Protein AF-A0AA85JZF9-F1 (afdb_monomer)

Secondary structure (DSSP, 8-state):
--HHHHHHHHHHHHHHHHHHS--TT-----EEEE-BSS-SSB-TT--EEEEESEEEEE-SGGG-EEEEESSSSPPPTT---TT-EEE-STT-S--B--S--TTPEEEEEBSS--TTS-EEEEEESEEEEEEETTEEEEEEES-GGG----TTEEEE-STTGGG-----SHHHHHHHHHHHHHHHTT--

Organism: Trichobilharzia regenti (NCBI:txid157069)

Foldseek 3Di:
DPVVVVVVVVVVVVCCCVVVVDPVPPPLDKAKEFFDAQPPADDPDGDIDTRASKWKWADDQRRIGIDGHNDPPDDDPPDHPHPIDIGGHYHPVHRHPPDQLPLFAKEWFAWQDDPPGIDIDGGAQKKKWAADPNGIGIDGHSHPVSDPDDVRMDMDRHHHPVVDDPPPPVVVVVVVVVVVVVVVVVVD

Solvent-accessible surface area (backbone atoms only — not comparable to full-atom values): 10670 Å² total; per-residue (Å²): 143,69,70,70,59,59,57,51,54,51,54,50,51,51,50,50,55,63,60,67,72,51,74,90,73,69,72,74,69,59,23,38,15,42,37,41,77,48,41,68,44,43,58,99,76,61,43,73,44,72,74,14,56,29,22,34,35,13,32,58,69,56,59,10,31,28,33,58,22,86,42,86,82,61,76,63,90,91,58,51,73,51,73,58,44,76,40,80,45,68,44,61,65,53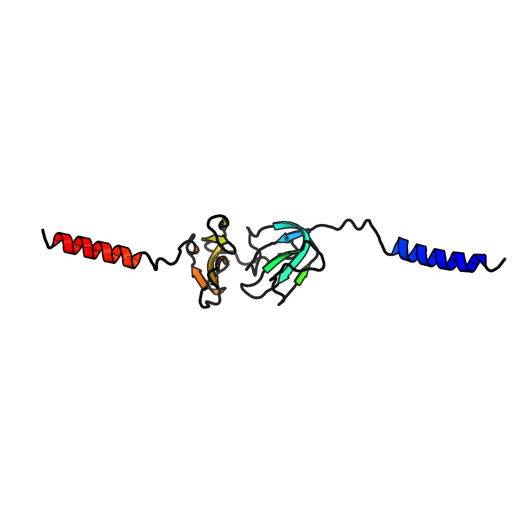,55,53,62,87,65,82,59,73,74,55,24,35,15,39,33,23,75,68,52,46,95,87,57,60,46,77,46,68,78,13,27,14,20,28,33,40,42,56,98,89,40,37,30,31,29,64,31,73,39,59,85,68,56,82,79,47,96,52,43,49,66,40,75,47,68,42,54,59,64,65,71,82,74,76,73,58,58,63,56,54,54,50,50,53,52,54,56,55,52,60,65,71,77,109

Radius of gyration: 27.76 Å; Cα contacts (8 Å, |Δi|>4): 340; chains: 1; bounding box: 82×46×93 Å

Sequence (188 aa):
MLMHLKYFSILSYFLFNTVIGQDPNVHQKKYKCYVCDFCPIVLNGTQVKTGCYACATGGANNDVRRDCLMDRIRLPPGFPTNNLERCFGDLCNNKKSTKEIDGAVRCYVCRHCTTGNTFIENVCGACGTRTESGVTNKYCLNSCLDITITDGSTCCTTDLCNGKTRLHIQKSAILLLIILTGLSGYFL

Structure (mmCIF, N/CA/C/O backbone):
data_AF-A0AA85JZF9-F1
#
_entry.id   AF-A0AA85JZF9-F1
#
loop_
_atom_site.group_PDB
_atom_site.id
_atom_site.type_symbol
_atom_site.label_atom_id
_atom_site.label_alt_id
_atom_site.label_comp_id
_atom_site.label_asym_id
_atom_site.label_entity_id
_atom_site.label_seq_id
_atom_site.pdbx_PDB_ins_code
_atom_site.Cartn_x
_atom_site.Cartn_y
_atom_site.Cartn_z
_atom_site.occupancy
_atom_site.B_iso_or_equiv
_atom_site.auth_seq_id
_atom_site.auth_comp_id
_atom_site.auth_asym_id
_atom_site.auth_atom_id
_atom_site.pdbx_PDB_model_num
ATOM 1 N N . MET A 1 1 ? 50.677 0.565 -50.894 1.00 45.81 1 MET A N 1
ATOM 2 C CA . MET A 1 1 ? 49.257 0.141 -50.857 1.00 45.81 1 MET A CA 1
ATOM 3 C C . MET A 1 1 ? 48.979 -0.826 -49.689 1.00 45.81 1 MET A C 1
ATOM 5 O O . MET A 1 1 ? 48.368 -1.860 -49.886 1.00 45.81 1 MET A O 1
ATOM 9 N N . LEU A 1 2 ? 49.435 -0.521 -48.462 1.00 46.25 2 LEU A N 1
ATOM 10 C CA . LEU A 1 2 ? 49.190 -1.363 -47.266 1.00 46.25 2 LEU A CA 1
ATOM 11 C C . LEU A 1 2 ? 48.714 -0.559 -46.035 1.00 46.25 2 LEU A C 1
ATOM 13 O O . LEU A 1 2 ? 48.231 -1.139 -45.068 1.00 46.25 2 LEU A O 1
ATOM 17 N N . MET A 1 3 ? 48.811 0.777 -46.065 1.00 43.91 3 MET A N 1
ATOM 18 C CA . MET A 1 3 ? 48.391 1.649 -44.956 1.00 43.91 3 MET A CA 1
ATOM 19 C C . MET A 1 3 ? 46.879 1.918 -44.921 1.00 43.91 3 MET A C 1
ATOM 21 O O . MET A 1 3 ? 46.328 2.117 -43.843 1.00 43.91 3 MET A O 1
ATOM 25 N N . HIS A 1 4 ? 46.185 1.866 -46.063 1.00 45.50 4 HIS A N 1
ATOM 26 C CA . HIS A 1 4 ? 44.748 2.165 -46.130 1.00 45.50 4 HIS A CA 1
ATOM 27 C C . HIS A 1 4 ? 43.847 1.067 -45.537 1.00 45.50 4 HIS A C 1
ATOM 29 O O . HIS A 1 4 ? 42.759 1.381 -45.061 1.00 45.50 4 HIS A O 1
ATOM 35 N N . LEU A 1 5 ? 44.296 -0.196 -45.484 1.00 52.28 5 LEU A N 1
ATOM 36 C CA . LEU A 1 5 ? 43.497 -1.290 -44.910 1.00 52.28 5 LEU A CA 1
ATOM 37 C C . LEU A 1 5 ? 43.407 -1.238 -43.376 1.00 52.28 5 LEU A C 1
ATOM 39 O O . LEU A 1 5 ? 42.368 -1.578 -42.813 1.00 52.28 5 LEU A O 1
ATOM 43 N N . LYS A 1 6 ? 44.464 -0.783 -42.685 1.00 48.34 6 LYS A N 1
ATOM 44 C CA . LYS A 1 6 ? 44.478 -0.732 -41.211 1.00 48.34 6 LYS A CA 1
ATOM 45 C C . LYS A 1 6 ? 43.507 0.313 -40.659 1.00 48.34 6 LYS A C 1
ATOM 47 O O . LYS A 1 6 ? 42.808 0.039 -39.689 1.00 48.34 6 LYS A O 1
ATOM 52 N N . TYR A 1 7 ? 43.408 1.471 -41.313 1.00 55.41 7 TYR A N 1
ATOM 53 C CA . TYR A 1 7 ? 42.455 2.513 -40.923 1.00 55.41 7 TYR A CA 1
ATOM 54 C C . TYR A 1 7 ? 41.006 2.109 -41.206 1.00 55.41 7 TYR A C 1
ATOM 56 O O . TYR A 1 7 ? 40.141 2.358 -40.371 1.00 55.41 7 TYR A O 1
ATOM 64 N N . PHE A 1 8 ? 40.747 1.410 -42.317 1.00 58.34 8 PHE A N 1
ATOM 65 C CA . PHE A 1 8 ? 39.412 0.890 -42.619 1.00 58.34 8 PHE A CA 1
ATOM 66 C C . PHE A 1 8 ? 38.953 -0.137 -41.578 1.00 58.34 8 PHE A C 1
ATOM 68 O O . PHE A 1 8 ? 37.821 -0.064 -41.114 1.00 58.34 8 PHE A O 1
ATOM 75 N N . SER A 1 9 ? 39.833 -1.044 -41.142 1.00 56.97 9 SER A N 1
ATOM 76 C CA . SER A 1 9 ? 39.505 -2.053 -40.125 1.00 56.97 9 SER A CA 1
ATOM 77 C C . SER A 1 9 ? 39.179 -1.440 -38.759 1.00 56.97 9 SER A C 1
ATOM 79 O O . SER A 1 9 ? 38.265 -1.907 -38.084 1.00 56.97 9 SER A O 1
ATOM 81 N N . ILE A 1 10 ? 39.898 -0.391 -38.353 1.00 62.50 10 ILE A N 1
ATOM 82 C CA . ILE A 1 10 ? 39.669 0.290 -37.073 1.00 62.50 10 ILE A CA 1
ATOM 83 C C . ILE A 1 10 ? 38.378 1.114 -37.136 1.00 62.50 10 ILE A C 1
ATOM 85 O O . ILE A 1 10 ? 37.553 1.030 -36.229 1.00 62.50 10 ILE A O 1
ATOM 89 N N . LEU A 1 11 ? 38.148 1.842 -38.233 1.00 57.16 11 LEU A N 1
ATOM 90 C CA . LEU A 1 11 ? 36.924 2.621 -38.429 1.00 57.16 11 LEU A CA 1
ATOM 91 C C . LEU A 1 11 ? 35.683 1.715 -38.503 1.00 57.16 11 LEU A C 1
ATOM 93 O O . LEU A 1 11 ? 34.655 2.039 -37.919 1.00 57.16 11 LEU A O 1
ATOM 97 N N . SER A 1 12 ? 35.803 0.546 -39.142 1.00 59.06 12 SER A N 1
ATOM 98 C CA . SER A 1 12 ? 34.742 -0.470 -39.198 1.00 59.06 12 SER A CA 1
ATOM 99 C C . SER A 1 12 ? 34.444 -1.053 -37.820 1.00 59.06 12 SER A C 1
ATOM 101 O O . SER A 1 12 ? 33.283 -1.234 -37.483 1.00 59.06 12 SER A O 1
ATOM 103 N N . TYR A 1 13 ? 35.472 -1.307 -37.004 1.00 59.31 13 TYR A N 1
ATOM 104 C CA . TYR A 1 13 ? 35.316 -1.805 -35.63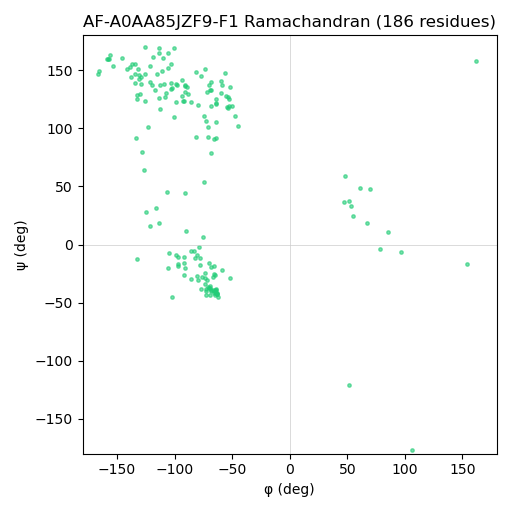6 1.00 59.31 13 TYR A CA 1
ATOM 105 C C . TYR A 1 13 ? 34.649 -0.773 -34.717 1.00 59.31 13 TYR A C 1
ATOM 107 O O . TYR A 1 13 ? 33.793 -1.131 -33.908 1.00 59.31 13 TYR A O 1
ATOM 115 N N . PHE A 1 14 ? 34.992 0.512 -34.856 1.00 57.28 14 PHE A N 1
ATOM 116 C CA . PHE A 1 14 ? 34.320 1.579 -34.116 1.00 57.28 14 PHE A CA 1
ATOM 117 C C . PHE A 1 14 ? 32.882 1.785 -34.593 1.00 57.28 14 PHE A C 1
ATOM 119 O O . PHE A 1 14 ? 32.003 1.859 -33.747 1.00 57.28 14 PHE A O 1
ATOM 126 N N . LEU A 1 15 ? 32.616 1.790 -35.905 1.00 56.28 15 LEU A N 1
ATOM 127 C CA . LEU A 1 15 ? 31.256 1.897 -36.451 1.00 56.28 15 LEU A CA 1
ATOM 128 C C . LEU A 1 15 ? 30.386 0.683 -36.095 1.00 56.28 15 LEU A C 1
ATOM 130 O O . LEU A 1 15 ? 29.231 0.863 -35.736 1.00 56.28 15 LEU A O 1
ATOM 134 N N . PHE A 1 16 ? 30.922 -0.541 -36.109 1.00 54.22 16 PHE A N 1
ATOM 135 C CA . PHE A 1 16 ? 30.189 -1.721 -35.636 1.00 54.22 16 PHE A CA 1
ATOM 136 C C . PHE A 1 16 ? 29.867 -1.619 -34.138 1.00 54.22 16 PHE A C 1
ATOM 138 O O . PHE A 1 16 ? 28.742 -1.902 -33.743 1.00 54.22 16 PHE A O 1
ATOM 145 N N . ASN A 1 17 ? 30.800 -1.163 -33.297 1.00 51.06 17 ASN A N 1
ATOM 146 C CA . ASN A 1 17 ? 30.549 -1.055 -31.855 1.00 51.06 17 ASN A CA 1
ATOM 147 C C . ASN A 1 17 ? 29.676 0.148 -31.457 1.00 51.06 17 ASN A C 1
ATOM 149 O O . ASN A 1 17 ? 28.966 0.062 -30.457 1.00 51.06 17 ASN A O 1
ATOM 153 N N . THR A 1 18 ? 29.676 1.247 -32.218 1.00 52.09 18 THR A N 1
ATOM 154 C CA . THR A 1 18 ? 28.795 2.395 -31.946 1.00 52.09 18 THR A CA 1
ATOM 155 C C . THR A 1 18 ? 27.409 2.251 -32.568 1.00 52.09 18 THR A C 1
ATOM 157 O O . THR A 1 18 ? 26.451 2.747 -31.985 1.00 52.09 18 THR A O 1
ATOM 160 N N . VAL A 1 19 ? 27.268 1.545 -33.698 1.00 49.12 19 VAL A N 1
ATOM 161 C CA . VAL A 1 19 ? 25.976 1.368 -34.393 1.00 49.12 19 VAL A CA 1
ATOM 162 C C . VAL A 1 19 ? 25.227 0.106 -33.941 1.00 49.12 19 VAL A C 1
ATOM 164 O O . VAL A 1 19 ? 24.002 0.097 -33.975 1.00 49.12 19 VAL A O 1
ATOM 167 N N . ILE A 1 20 ? 25.911 -0.940 -33.457 1.00 46.06 20 ILE A N 1
ATOM 168 C CA . ILE A 1 20 ? 25.257 -2.185 -32.985 1.00 46.06 20 ILE A CA 1
ATOM 169 C C . ILE A 1 20 ? 25.063 -2.195 -31.458 1.00 46.06 20 ILE A C 1
ATOM 171 O O . ILE A 1 20 ? 24.220 -2.925 -30.942 1.00 46.06 20 ILE A O 1
ATOM 175 N N . GLY A 1 21 ? 25.787 -1.351 -30.716 1.00 41.56 21 GLY A N 1
ATOM 176 C CA . GLY A 1 21 ? 25.660 -1.247 -29.256 1.00 41.56 21 GLY A CA 1
ATOM 177 C C . GLY A 1 21 ? 24.442 -0.457 -28.763 1.00 41.56 21 GLY A C 1
ATOM 178 O O . GLY A 1 21 ? 24.131 -0.487 -27.573 1.00 41.56 21 GLY A O 1
ATOM 179 N N . GLN A 1 22 ? 23.743 0.250 -29.649 1.00 42.53 22 GLN A N 1
ATOM 180 C CA . GLN A 1 22 ? 22.542 1.005 -29.310 1.00 42.53 22 GLN A CA 1
ATOM 181 C C . GLN A 1 22 ? 21.463 0.713 -30.337 1.00 42.53 22 GLN A C 1
ATOM 183 O O . GLN A 1 22 ? 21.356 1.402 -31.343 1.00 42.53 22 GLN A O 1
ATOM 188 N N . ASP A 1 23 ? 20.643 -0.294 -30.050 1.00 43.06 23 ASP A N 1
ATOM 189 C CA . ASP A 1 23 ? 19.307 -0.369 -30.622 1.00 43.06 23 ASP A CA 1
ATOM 190 C C . ASP A 1 23 ? 18.507 0.846 -30.101 1.00 43.06 23 ASP A C 1
ATOM 192 O O . ASP A 1 23 ? 18.140 0.878 -28.919 1.00 43.06 23 ASP A O 1
ATOM 196 N N . PRO A 1 24 ? 18.251 1.883 -30.923 1.00 47.31 24 PRO A N 1
ATOM 197 C CA . PRO A 1 24 ? 17.506 3.064 -30.504 1.00 47.31 24 PRO A CA 1
ATOM 198 C C . PRO A 1 24 ? 15.990 2.792 -30.487 1.00 47.31 24 PRO A C 1
ATOM 200 O O . PRO A 1 24 ? 15.215 3.669 -30.112 1.00 47.31 24 PRO A O 1
ATOM 203 N N . ASN A 1 25 ? 15.568 1.585 -30.888 1.00 43.16 25 ASN A N 1
ATOM 204 C CA . ASN A 1 25 ? 14.189 1.177 -31.126 1.00 43.16 25 ASN A CA 1
ATOM 205 C C . ASN A 1 25 ? 13.781 -0.070 -30.332 1.00 43.16 25 ASN A C 1
ATOM 207 O O . ASN A 1 25 ? 12.811 -0.744 -30.691 1.00 43.16 25 ASN A O 1
ATOM 211 N N . VAL A 1 26 ? 14.394 -0.329 -29.171 1.00 51.31 26 VAL A N 1
ATOM 212 C CA . VAL A 1 26 ? 13.666 -1.080 -28.142 1.00 51.31 26 VAL A CA 1
ATOM 213 C C . VAL A 1 26 ? 12.511 -0.183 -27.720 1.00 51.31 26 VAL A C 1
ATOM 215 O O . VAL A 1 26 ? 12.663 0.646 -26.824 1.00 51.31 26 VAL A O 1
ATOM 218 N N . HIS A 1 27 ? 11.355 -0.327 -28.374 1.00 49.91 27 HIS A N 1
ATOM 219 C CA . HIS A 1 27 ? 10.079 0.146 -27.863 1.00 49.91 27 HIS A CA 1
ATOM 220 C C . HIS A 1 27 ? 10.030 -0.273 -26.402 1.00 49.91 27 HIS A C 1
ATOM 222 O O . HIS A 1 27 ? 9.884 -1.455 -26.080 1.00 49.91 27 HIS A O 1
ATOM 228 N N . GLN A 1 28 ? 10.278 0.681 -25.506 1.00 66.06 28 GLN A N 1
ATOM 229 C CA . GLN A 1 28 ? 10.422 0.384 -24.098 1.00 66.06 28 GLN A CA 1
ATOM 230 C C . GLN A 1 28 ? 9.038 0.014 -23.597 1.00 66.06 28 GLN A C 1
ATOM 232 O O . GLN A 1 28 ? 8.239 0.887 -23.260 1.00 66.06 28 GLN A O 1
ATOM 237 N N . LYS A 1 29 ? 8.752 -1.290 -23.622 1.00 79.19 29 LYS A N 1
ATOM 238 C CA . LYS A 1 29 ? 7.451 -1.839 -23.281 1.00 79.19 29 LYS A CA 1
ATOM 239 C C . LYS A 1 29 ? 7.070 -1.312 -21.907 1.00 79.19 29 LYS A C 1
ATOM 241 O O . LYS A 1 29 ? 7.793 -1.509 -20.930 1.00 79.19 29 LYS A O 1
ATOM 246 N N . LYS A 1 30 ? 5.977 -0.557 -21.886 1.00 90.12 30 LYS A N 1
ATOM 247 C CA . LYS A 1 30 ? 5.412 0.013 -20.675 1.00 90.12 30 LYS A CA 1
ATOM 248 C C . LYS A 1 30 ? 4.401 -0.965 -20.108 1.00 90.12 30 LYS A C 1
ATOM 250 O O . LYS A 1 30 ? 3.606 -1.522 -20.860 1.00 90.12 30 LYS A O 1
ATOM 255 N N . TYR A 1 31 ? 4.431 -1.135 -18.797 1.00 93.12 31 TYR A N 1
ATOM 256 C CA . TYR A 1 31 ? 3.598 -2.081 -18.075 1.00 93.12 31 TYR A CA 1
ATOM 257 C C . TYR A 1 31 ? 2.543 -1.374 -17.230 1.00 93.12 31 TYR A C 1
ATOM 259 O O . TYR A 1 31 ? 2.665 -0.189 -16.890 1.00 93.12 31 TYR A O 1
ATOM 267 N N . LYS A 1 32 ? 1.505 -2.126 -16.878 1.00 95.38 32 LYS A N 1
ATOM 268 C CA . LYS A 1 32 ? 0.564 -1.799 -15.806 1.00 95.38 32 LYS A CA 1
ATOM 269 C C . LYS A 1 32 ? 1.067 -2.419 -14.505 1.00 95.38 32 LYS A C 1
ATOM 271 O O . LYS A 1 32 ? 1.463 -3.574 -14.514 1.00 95.38 32 LYS A O 1
ATOM 276 N N . CYS A 1 33 ? 1.023 -1.704 -13.390 1.00 94.38 33 CYS A N 1
ATOM 277 C CA . CYS A 1 33 ? 1.448 -2.216 -12.087 1.00 94.38 33 CYS A CA 1
ATOM 278 C C . CYS A 1 33 ? 0.384 -1.941 -11.035 1.00 94.38 33 CYS A C 1
ATOM 280 O O . CYS A 1 33 ? -0.246 -0.882 -11.066 1.00 94.38 33 CYS A O 1
ATOM 282 N N . TYR A 1 34 ? 0.231 -2.853 -10.076 1.00 91.19 34 TYR A N 1
ATOM 283 C CA . TYR A 1 34 ? -0.490 -2.534 -8.850 1.00 91.19 34 TYR A CA 1
ATOM 284 C C . TYR A 1 34 ? 0.336 -1.551 -8.024 1.00 91.19 34 TYR A C 1
ATOM 286 O O . TYR A 1 34 ? 1.544 -1.740 -7.859 1.00 91.19 34 TYR A O 1
ATOM 294 N N . VAL A 1 35 ? -0.309 -0.498 -7.532 1.00 88.12 35 VAL A N 1
ATOM 295 C CA . VAL A 1 35 ? 0.313 0.525 -6.695 1.00 88.12 35 VAL A CA 1
ATOM 296 C C . VAL A 1 35 ? -0.487 0.650 -5.416 1.00 88.12 35 VAL A C 1
ATOM 298 O O . VAL A 1 35 ? -1.694 0.880 -5.440 1.00 88.12 35 VAL A O 1
ATOM 301 N N . CYS A 1 36 ? 0.194 0.470 -4.296 1.00 77.38 36 CYS A N 1
ATOM 302 C CA . CYS A 1 36 ? -0.380 0.631 -2.976 1.00 77.38 36 CYS A CA 1
ATOM 303 C C . CYS A 1 36 ? 0.732 0.669 -1.936 1.00 77.38 36 CYS A C 1
ATOM 305 O O . CYS A 1 36 ? 1.757 -0.000 -2.056 1.00 77.38 36 CYS A O 1
ATOM 307 N N . ASP A 1 37 ? 0.506 1.448 -0.893 1.00 70.12 37 ASP A N 1
ATOM 308 C CA . ASP A 1 37 ? 1.278 1.354 0.333 1.00 70.12 37 ASP A CA 1
ATOM 309 C C . ASP A 1 37 ? 0.528 0.413 1.286 1.00 70.12 37 ASP A C 1
ATOM 311 O O . ASP A 1 37 ? -0.701 0.457 1.346 1.00 70.12 37 ASP A O 1
ATOM 315 N N . PHE A 1 38 ? 1.257 -0.417 2.031 1.00 70.44 38 PHE A N 1
ATOM 316 C CA . PHE A 1 38 ? 0.712 -1.327 3.046 1.00 70.44 38 PHE A CA 1
ATOM 317 C C . PHE A 1 38 ? -0.274 -2.387 2.509 1.00 70.44 38 PHE A C 1
ATOM 319 O O . PHE A 1 38 ? -1.365 -2.590 3.035 1.00 70.44 38 PHE A O 1
ATOM 326 N N . CYS A 1 39 ? 0.110 -3.070 1.432 1.00 73.75 39 CYS A N 1
ATOM 327 C CA . CYS A 1 39 ? -0.675 -4.080 0.727 1.00 73.75 39 CYS A CA 1
ATOM 328 C C . CYS A 1 39 ? 0.119 -5.388 0.536 1.00 73.75 39 CYS A C 1
ATOM 330 O O . CYS A 1 39 ? 0.622 -5.678 -0.564 1.00 73.75 39 CYS A O 1
ATOM 332 N N . PRO A 1 40 ? 0.214 -6.235 1.583 1.00 71.19 40 PRO A N 1
ATOM 333 C CA . PRO A 1 40 ? 0.833 -7.563 1.474 1.00 71.19 40 PRO A CA 1
ATOM 334 C C . PRO A 1 40 ? 0.266 -8.384 0.318 1.00 71.19 40 PRO A C 1
ATOM 336 O O . PRO A 1 40 ? 0.972 -9.175 -0.309 1.00 71.19 40 PRO A O 1
ATOM 339 N N . ILE A 1 41 ? -0.989 -8.123 -0.020 1.00 73.44 41 ILE A N 1
ATOM 340 C CA . ILE A 1 41 ? -1.769 -8.786 -1.051 1.00 73.44 41 ILE A CA 1
ATOM 341 C C . ILE A 1 41 ? -2.525 -7.767 -1.911 1.00 73.44 41 ILE A C 1
ATOM 343 O O . ILE A 1 41 ? -2.824 -6.658 -1.474 1.00 73.44 41 ILE A O 1
ATOM 347 N N . VAL A 1 42 ? -2.835 -8.163 -3.141 1.00 75.62 42 VAL A N 1
ATOM 348 C CA . VAL A 1 42 ? -3.665 -7.402 -4.079 1.00 75.62 42 VAL A CA 1
ATOM 349 C C . VAL A 1 42 ? -5.131 -7.804 -3.916 1.00 7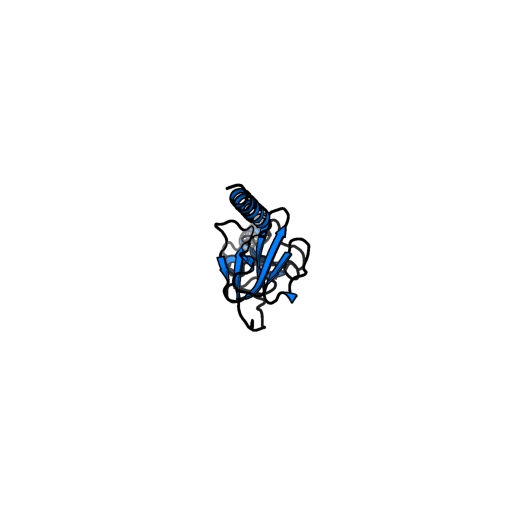5.62 42 VAL A C 1
ATOM 351 O O . VAL A 1 42 ? -5.453 -8.995 -3.918 1.00 75.62 42 VAL A O 1
ATOM 354 N N . LEU A 1 43 ? -6.004 -6.803 -3.807 1.00 68.44 43 LEU A N 1
ATOM 355 C CA . LEU A 1 43 ? -7.453 -6.931 -3.640 1.00 68.44 43 LEU A CA 1
ATOM 356 C C . LEU A 1 43 ? -8.203 -6.400 -4.874 1.00 68.44 43 LEU A C 1
ATOM 358 O O . LEU A 1 43 ? -7.635 -5.678 -5.701 1.00 68.44 43 LEU A O 1
ATOM 362 N N . ASN A 1 44 ? -9.491 -6.745 -4.987 1.00 58.75 44 ASN A N 1
ATOM 363 C CA . ASN A 1 44 ? -10.410 -6.207 -5.997 1.00 58.75 44 ASN A CA 1
ATOM 364 C C . ASN A 1 44 ? -10.690 -4.721 -5.703 1.00 58.75 44 ASN A C 1
ATOM 366 O O . ASN A 1 44 ? -11.707 -4.385 -5.117 1.00 58.75 44 ASN A O 1
ATOM 370 N N . GLY A 1 45 ? -9.751 -3.847 -6.059 1.00 61.09 45 GLY A N 1
ATOM 371 C CA . GLY A 1 45 ? -9.792 -2.413 -5.737 1.00 61.09 45 GLY A CA 1
ATOM 372 C C . GLY A 1 45 ? -8.408 -1.766 -5.666 1.00 61.09 45 GLY A C 1
ATOM 373 O O . GLY A 1 45 ? -8.274 -0.550 -5.794 1.00 61.09 45 GLY A O 1
ATOM 374 N N . THR A 1 46 ? -7.343 -2.574 -5.556 1.00 70.62 46 THR A N 1
ATOM 375 C CA . THR A 1 46 ? -5.967 -2.069 -5.583 1.00 70.62 46 THR A CA 1
ATOM 376 C C . THR A 1 46 ? -5.713 -1.244 -6.843 1.00 70.62 46 THR A C 1
ATOM 378 O O . THR A 1 46 ? -5.946 -1.709 -7.962 1.00 70.62 46 THR A O 1
ATOM 381 N N . GLN A 1 47 ? -5.202 -0.024 -6.655 1.00 82.00 47 GLN A N 1
ATOM 382 C CA . GLN A 1 47 ? -4.977 0.912 -7.749 1.00 82.00 47 GLN A CA 1
ATOM 383 C C . GLN A 1 47 ? -4.007 0.333 -8.777 1.00 82.00 47 GLN A C 1
ATOM 385 O O . GLN A 1 47 ? -3.003 -0.298 -8.440 1.00 82.00 47 GLN A O 1
ATOM 390 N N . VAL A 1 48 ? -4.301 0.592 -10.048 1.00 89.12 48 VAL A N 1
ATOM 391 C CA . VAL A 1 48 ? -3.456 0.197 -11.172 1.00 89.12 48 VAL A CA 1
ATOM 392 C C . VAL A 1 48 ? -2.901 1.449 -11.825 1.00 89.12 48 VAL A C 1
ATOM 394 O O . VAL A 1 48 ? -3.652 2.332 -12.234 1.00 89.12 48 VAL A O 1
ATOM 397 N N . LYS A 1 49 ? -1.578 1.507 -11.966 1.00 91.38 49 LYS A N 1
ATOM 398 C CA . LYS A 1 49 ? -0.886 2.569 -12.696 1.00 91.38 49 LYS A CA 1
ATOM 399 C C . LYS A 1 49 ? -0.324 2.026 -14.000 1.00 91.38 49 LYS A C 1
ATOM 401 O O . LYS A 1 49 ? 0.212 0.923 -14.029 1.00 91.38 49 LYS A O 1
ATOM 406 N N . THR A 1 50 ? -0.452 2.791 -15.078 1.00 92.31 50 THR A N 1
ATOM 407 C CA . THR A 1 50 ? 0.038 2.438 -16.418 1.00 92.31 50 THR A CA 1
ATOM 408 C C . THR A 1 50 ? 1.287 3.242 -16.772 1.00 92.31 50 THR A C 1
ATOM 410 O O . THR A 1 50 ? 1.568 4.264 -16.148 1.00 92.31 50 THR A O 1
ATOM 413 N N . GLY A 1 51 ? 2.026 2.826 -17.804 1.00 91.38 51 GLY A N 1
ATOM 414 C CA . GLY A 1 51 ? 3.207 3.574 -18.257 1.00 91.38 51 GLY A CA 1
ATOM 415 C C . GLY A 1 51 ? 4.495 3.235 -17.494 1.00 91.38 51 GLY A C 1
ATOM 416 O O . GLY A 1 51 ? 5.495 3.938 -17.645 1.00 91.38 51 GLY A O 1
ATOM 417 N N . CYS A 1 52 ? 4.482 2.173 -16.687 1.00 92.38 52 CYS A N 1
ATOM 418 C CA . CYS A 1 52 ? 5.589 1.778 -15.820 1.00 92.38 52 CYS A CA 1
ATOM 419 C C . CYS A 1 52 ? 6.706 1.101 -16.619 1.00 92.38 52 CYS A C 1
ATOM 421 O O . CYS A 1 52 ? 6.438 0.346 -17.548 1.00 92.38 52 CYS A O 1
ATOM 423 N N . TYR A 1 53 ? 7.964 1.306 -16.236 1.00 92.19 53 TYR A N 1
ATOM 424 C CA . TYR A 1 53 ? 9.082 0.517 -16.764 1.00 92.19 53 TYR A CA 1
ATOM 425 C C . TYR A 1 53 ? 9.217 -0.850 -16.097 1.00 92.19 53 TYR A C 1
ATOM 427 O O . TYR A 1 53 ? 9.692 -1.795 -16.724 1.00 92.19 53 TYR A O 1
ATOM 435 N N . ALA A 1 54 ? 8.830 -0.937 -14.827 1.00 92.12 54 ALA A N 1
ATOM 436 C CA . ALA A 1 54 ? 8.836 -2.146 -14.017 1.00 92.12 54 ALA A CA 1
ATOM 437 C C . ALA A 1 54 ? 7.856 -1.984 -12.849 1.00 92.12 54 ALA A C 1
ATOM 439 O O . ALA A 1 54 ? 7.533 -0.857 -12.459 1.00 92.12 54 ALA A O 1
ATOM 440 N N . CYS A 1 55 ? 7.428 -3.102 -12.271 1.00 93.44 55 CYS A N 1
ATOM 441 C CA . CYS A 1 55 ? 6.667 -3.110 -11.028 1.00 93.44 55 CYS A CA 1
ATOM 442 C C . CYS A 1 55 ? 7.584 -3.512 -9.874 1.00 93.44 55 CYS A C 1
ATOM 444 O O . CYS A 1 55 ? 8.399 -4.424 -10.023 1.00 93.44 55 CYS A O 1
ATOM 446 N N . ALA A 1 56 ? 7.447 -2.847 -8.730 1.00 93.50 56 ALA A N 1
ATOM 447 C CA . ALA A 1 56 ? 8.189 -3.163 -7.516 1.00 93.50 56 ALA A CA 1
ATOM 448 C C . ALA A 1 56 ? 7.247 -3.642 -6.411 1.00 93.50 56 ALA A C 1
ATOM 450 O O . ALA A 1 56 ? 6.118 -3.160 -6.307 1.00 93.50 56 ALA A O 1
ATOM 451 N N . THR A 1 57 ? 7.738 -4.561 -5.585 1.00 93.19 57 THR A N 1
ATOM 452 C CA . THR A 1 57 ? 7.187 -4.912 -4.273 1.00 93.19 57 THR A CA 1
ATOM 453 C C . THR A 1 57 ? 8.330 -4.857 -3.265 1.00 93.19 57 THR A C 1
ATOM 455 O O . THR A 1 57 ? 9.427 -5.291 -3.586 1.00 93.19 57 THR A O 1
ATOM 458 N N . GLY A 1 58 ? 8.121 -4.320 -2.073 1.00 89.31 58 GLY A N 1
ATOM 459 C CA . GLY A 1 58 ? 9.122 -4.338 -1.003 1.00 89.31 58 GLY A CA 1
ATOM 460 C C . GLY A 1 58 ? 8.453 -4.168 0.348 1.00 89.31 58 GLY A C 1
ATOM 461 O O . GLY A 1 58 ? 7.328 -3.691 0.403 1.00 89.31 58 GLY A O 1
ATOM 462 N N . GLY A 1 59 ? 9.114 -4.552 1.431 1.00 84.50 59 GLY A N 1
ATOM 463 C CA . GLY A 1 59 ? 8.556 -4.536 2.781 1.00 84.50 59 GLY A CA 1
ATOM 464 C C . GLY A 1 59 ? 8.226 -5.936 3.299 1.00 84.50 59 GLY A C 1
ATOM 465 O O . GLY A 1 59 ? 8.486 -6.955 2.659 1.00 84.50 59 GLY A O 1
ATOM 466 N N . ALA A 1 60 ? 7.658 -6.002 4.497 1.00 75.62 60 ALA A N 1
ATOM 467 C CA . ALA A 1 60 ? 7.233 -7.253 5.116 1.00 75.62 60 ALA A CA 1
ATOM 468 C C . ALA A 1 60 ? 5.910 -7.042 5.846 1.00 75.62 60 ALA A C 1
ATOM 470 O O . ALA A 1 60 ? 5.641 -5.944 6.333 1.00 75.62 60 ALA A O 1
ATOM 471 N N . ASN A 1 61 ? 5.108 -8.104 5.946 1.00 68.81 61 ASN A N 1
ATOM 472 C CA . ASN A 1 61 ? 3.814 -8.078 6.624 1.00 68.81 61 ASN A CA 1
ATOM 473 C C . ASN A 1 61 ? 2.956 -6.910 6.107 1.00 68.81 61 ASN A C 1
ATOM 475 O O . ASN A 1 61 ? 2.711 -6.802 4.907 1.00 68.81 61 ASN A O 1
ATOM 479 N N . ASN A 1 62 ? 2.551 -6.001 6.987 1.00 60.31 62 ASN A N 1
ATOM 480 C CA . ASN A 1 62 ? 1.689 -4.885 6.618 1.00 60.31 62 ASN A CA 1
ATOM 481 C C . ASN A 1 62 ? 2.439 -3.717 6.007 1.00 60.31 62 ASN A C 1
ATOM 483 O O . ASN A 1 62 ? 1.788 -2.862 5.441 1.00 60.31 62 ASN A O 1
ATOM 487 N N . ASP A 1 63 ? 3.769 -3.684 6.061 1.00 67.75 63 ASP A N 1
ATOM 488 C CA . ASP A 1 63 ? 4.567 -2.605 5.471 1.00 67.75 63 ASP A CA 1
ATOM 489 C C . ASP A 1 63 ? 4.940 -2.905 4.008 1.00 67.75 63 ASP A C 1
ATOM 491 O O . ASP A 1 63 ? 5.785 -2.231 3.417 1.00 67.75 63 ASP A O 1
ATOM 495 N N . VAL A 1 64 ? 4.319 -3.929 3.403 1.00 81.38 64 VAL A N 1
ATOM 496 C CA . VAL A 1 64 ? 4.514 -4.242 1.986 1.00 81.38 64 VAL A CA 1
ATOM 497 C C . VAL A 1 64 ? 3.993 -3.092 1.134 1.00 81.38 64 VAL A C 1
ATOM 499 O O . VAL A 1 64 ? 2.820 -2.741 1.172 1.00 81.38 64 VAL A O 1
ATOM 502 N N . ARG A 1 65 ? 4.863 -2.530 0.312 1.00 87.44 65 ARG A N 1
ATOM 503 C CA . ARG A 1 65 ? 4.573 -1.488 -0.659 1.00 87.44 65 ARG A CA 1
ATOM 504 C C . ARG A 1 65 ? 4.729 -2.045 -2.063 1.00 87.44 65 ARG A C 1
ATOM 506 O O . ARG A 1 65 ? 5.700 -2.738 -2.361 1.00 87.44 65 ARG A O 1
ATOM 513 N N . ARG A 1 66 ? 3.790 -1.701 -2.937 1.00 91.69 66 ARG A N 1
ATOM 514 C CA . ARG A 1 66 ? 3.802 -1.994 -4.370 1.00 91.69 66 ARG A CA 1
ATOM 515 C C . ARG A 1 66 ? 3.837 -0.680 -5.134 1.00 91.69 66 ARG A C 1
ATOM 517 O O . ARG A 1 66 ? 3.079 0.231 -4.809 1.00 91.69 66 ARG A O 1
ATOM 524 N N . ASP A 1 67 ? 4.707 -0.554 -6.128 1.00 92.88 67 ASP A N 1
ATOM 525 C CA . ASP A 1 67 ? 4.836 0.702 -6.874 1.00 92.88 67 ASP A CA 1
ATOM 526 C C . ASP A 1 67 ? 5.179 0.483 -8.352 1.00 92.88 67 ASP A C 1
ATOM 528 O O . ASP A 1 67 ? 5.655 -0.573 -8.778 1.00 92.88 67 ASP A O 1
ATOM 532 N N . CYS A 1 68 ? 4.908 1.519 -9.133 1.00 93.12 68 CYS A N 1
ATOM 533 C CA . CYS A 1 68 ? 5.151 1.630 -10.558 1.00 93.12 68 CYS A CA 1
ATOM 534 C C . CYS A 1 68 ? 6.428 2.441 -10.776 1.00 93.12 68 CYS A C 1
ATOM 536 O O . CYS A 1 68 ? 6.458 3.656 -10.556 1.00 93.12 68 CYS A O 1
ATOM 538 N N . LEU A 1 69 ? 7.490 1.777 -11.226 1.00 92.06 69 LEU A N 1
ATOM 539 C CA . LEU A 1 69 ? 8.778 2.425 -11.424 1.00 92.06 69 LEU A CA 1
ATOM 540 C C . LEU A 1 69 ? 8.789 3.205 -12.746 1.00 92.06 69 LEU A C 1
ATOM 542 O O . LEU A 1 69 ? 8.610 2.632 -13.823 1.00 92.06 69 LEU A O 1
ATOM 546 N N . MET A 1 70 ? 9.018 4.519 -12.657 1.00 84.94 70 MET A N 1
ATOM 547 C CA . MET A 1 70 ? 9.162 5.426 -13.813 1.00 84.94 70 MET A CA 1
ATOM 548 C C . MET A 1 70 ? 10.574 5.436 -14.403 1.00 84.94 70 MET A C 1
ATOM 550 O O . MET A 1 70 ? 10.803 6.031 -15.451 1.00 84.94 70 MET A O 1
ATOM 554 N N . ASP A 1 71 ? 11.495 4.735 -13.754 1.00 79.44 71 ASP A N 1
ATOM 555 C CA . ASP A 1 71 ? 12.863 4.475 -14.181 1.00 79.44 71 ASP A CA 1
ATOM 556 C C . ASP A 1 71 ? 13.158 3.000 -13.854 1.00 79.44 71 ASP A C 1
ATOM 558 O O . ASP A 1 71 ? 12.682 2.477 -12.849 1.00 79.44 71 ASP A O 1
ATOM 562 N N . ARG A 1 72 ? 13.926 2.299 -14.694 1.00 68.81 72 ARG A N 1
ATOM 563 C CA . ARG A 1 72 ? 14.313 0.900 -14.445 1.00 68.81 72 ARG A CA 1
ATOM 564 C C . ARG A 1 72 ? 15.199 0.744 -13.210 1.00 68.81 72 ARG A C 1
ATOM 566 O O . ARG A 1 72 ? 15.230 -0.335 -12.617 1.00 68.81 72 ARG A O 1
ATOM 573 N N . ILE A 1 73 ? 15.942 1.786 -12.845 1.00 70.25 73 ILE A N 1
ATOM 574 C CA . ILE A 1 73 ? 17.034 1.681 -11.876 1.00 70.25 73 ILE A CA 1
ATOM 575 C C . ILE A 1 73 ? 16.602 2.215 -10.509 1.00 70.25 73 ILE A C 1
ATOM 577 O O . ILE A 1 73 ? 16.840 1.556 -9.489 1.00 70.25 73 ILE A O 1
ATOM 581 N N . ARG A 1 74 ? 15.932 3.370 -10.484 1.00 81.38 74 ARG A N 1
ATOM 582 C CA . ARG A 1 74 ? 15.662 4.127 -9.257 1.00 81.38 74 ARG A CA 1
ATOM 583 C C . ARG A 1 74 ? 14.365 3.706 -8.573 1.00 81.38 74 ARG A C 1
ATOM 585 O O . ARG A 1 74 ? 13.300 3.677 -9.184 1.00 81.38 74 ARG A O 1
ATOM 592 N N . LEU A 1 75 ? 14.466 3.440 -7.271 1.00 84.00 75 LEU A N 1
ATOM 593 C CA . LEU A 1 75 ? 13.302 3.320 -6.398 1.00 84.00 75 LEU A CA 1
ATOM 594 C C . LEU A 1 75 ? 12.818 4.713 -5.971 1.00 84.00 75 LEU A C 1
ATOM 596 O O . LEU A 1 75 ? 13.642 5.618 -5.810 1.00 84.00 75 LEU A O 1
ATOM 60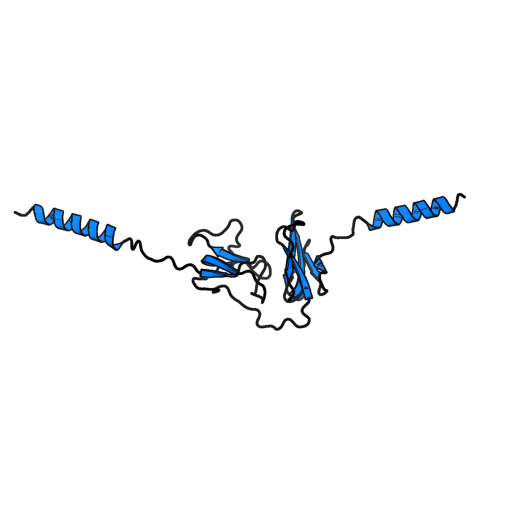0 N N . PRO A 1 76 ? 11.507 4.891 -5.744 1.00 82.06 76 PRO A N 1
ATOM 601 C CA . PRO A 1 76 ? 10.983 6.093 -5.115 1.00 82.06 76 PRO A CA 1
ATOM 602 C C . PRO A 1 76 ? 11.633 6.339 -3.742 1.00 82.06 76 PRO A C 1
ATOM 604 O O . PRO A 1 76 ? 11.928 5.376 -3.026 1.00 82.06 76 PRO A O 1
ATOM 607 N N . PRO A 1 77 ? 11.812 7.604 -3.324 1.00 76.50 77 PRO A N 1
ATOM 608 C CA . PRO A 1 77 ? 12.266 7.920 -1.974 1.00 76.50 77 PRO A CA 1
ATOM 609 C C . PRO A 1 77 ? 11.407 7.228 -0.904 1.00 76.50 77 PRO A C 1
ATOM 611 O O . PRO A 1 77 ? 10.174 7.195 -1.000 1.00 76.50 77 PRO A O 1
ATOM 614 N N . GLY A 1 78 ? 12.065 6.645 0.102 1.00 75.44 78 GLY A N 1
ATOM 615 C CA . GLY A 1 78 ? 11.398 5.922 1.189 1.00 75.44 78 GLY A CA 1
ATOM 616 C C . GLY A 1 78 ? 10.692 4.630 0.759 1.00 75.44 78 GLY A C 1
ATOM 617 O O . GLY A 1 78 ? 9.788 4.173 1.456 1.00 75.44 78 GLY A O 1
ATOM 618 N N . PHE A 1 79 ? 11.026 4.057 -0.403 1.00 84.56 79 PHE A N 1
ATOM 619 C CA . PHE A 1 79 ? 10.549 2.722 -0.766 1.00 84.56 79 PHE A CA 1
ATOM 620 C C . PHE A 1 79 ? 11.268 1.654 0.084 1.00 84.56 79 PHE A C 1
ATOM 622 O O . PHE A 1 79 ? 12.499 1.700 0.167 1.00 84.56 79 PHE A O 1
ATOM 629 N N . PRO A 1 80 ? 10.544 0.698 0.700 1.00 83.12 80 PRO A N 1
ATOM 630 C CA . PRO A 1 80 ? 11.158 -0.351 1.509 1.00 83.12 80 PRO A CA 1
ATOM 631 C C . PRO A 1 80 ? 12.148 -1.196 0.699 1.00 83.12 80 PRO A C 1
ATOM 633 O O . PRO A 1 80 ? 11.832 -1.667 -0.394 1.00 83.12 80 PRO A O 1
ATOM 636 N N . THR A 1 81 ? 13.352 -1.397 1.229 1.00 86.25 81 THR A N 1
ATOM 637 C CA . THR A 1 81 ? 14.414 -2.168 0.557 1.00 86.25 81 THR A CA 1
ATOM 638 C C . THR A 1 81 ? 14.487 -3.623 1.016 1.00 86.25 81 THR A C 1
ATOM 640 O O . THR A 1 81 ? 15.076 -4.453 0.325 1.00 86.25 81 THR A O 1
ATOM 643 N N . ASN A 1 82 ? 13.872 -3.961 2.149 1.00 82.69 82 ASN A N 1
ATOM 644 C CA . ASN A 1 82 ? 13.713 -5.339 2.603 1.00 82.69 82 ASN A CA 1
ATOM 645 C C . ASN A 1 82 ? 12.739 -6.100 1.692 1.00 82.69 82 ASN A C 1
ATOM 647 O O . ASN A 1 82 ? 11.723 -5.546 1.282 1.00 82.69 82 ASN A O 1
ATOM 651 N N . ASN A 1 83 ? 13.040 -7.367 1.387 1.00 86.62 83 ASN A N 1
ATOM 652 C CA . ASN A 1 83 ? 12.251 -8.219 0.480 1.00 86.62 83 ASN A CA 1
ATOM 653 C C . ASN A 1 83 ? 11.881 -7.525 -0.846 1.00 86.62 83 ASN A C 1
ATOM 655 O O . ASN A 1 83 ? 10.770 -7.680 -1.352 1.00 86.62 83 ASN A O 1
ATOM 659 N N . LEU A 1 84 ? 12.792 -6.703 -1.374 1.00 90.88 84 LEU A N 1
ATOM 660 C CA . LEU A 1 84 ? 12.580 -5.993 -2.625 1.00 90.88 84 LEU A CA 1
ATOM 661 C C . LEU A 1 84 ? 12.550 -6.981 -3.795 1.00 90.88 84 LEU A C 1
ATOM 663 O O . LEU A 1 84 ? 13.554 -7.607 -4.124 1.00 90.88 84 LEU A O 1
ATOM 667 N N . GLU A 1 85 ? 11.425 -7.015 -4.491 1.00 92.44 85 GLU A N 1
ATOM 668 C CA . GLU A 1 85 ? 11.231 -7.743 -5.735 1.00 92.44 85 GLU A CA 1
ATOM 669 C C . GLU A 1 85 ? 10.858 -6.767 -6.851 1.00 92.44 85 GLU A C 1
ATOM 671 O O . GLU A 1 85 ? 10.039 -5.859 -6.676 1.00 92.44 85 GLU A O 1
ATOM 676 N N . ARG A 1 86 ? 11.452 -6.963 -8.031 1.00 92.38 86 ARG A N 1
ATOM 677 C CA . ARG A 1 86 ? 11.093 -6.241 -9.255 1.00 92.38 86 ARG A CA 1
ATOM 678 C C . ARG A 1 86 ? 10.665 -7.237 -10.313 1.00 92.38 86 ARG A C 1
ATOM 680 O O . ARG A 1 86 ? 11.300 -8.274 -10.480 1.00 92.38 86 ARG A O 1
ATOM 687 N N . CYS A 1 87 ? 9.628 -6.895 -11.059 1.00 92.00 87 CYS A N 1
ATOM 688 C CA . CYS A 1 87 ? 9.141 -7.725 -12.147 1.00 92.00 87 CYS A CA 1
ATOM 689 C C . CYS A 1 87 ? 8.800 -6.882 -13.384 1.00 92.00 87 CYS A C 1
ATOM 691 O O . CYS A 1 87 ? 8.532 -5.678 -13.294 1.00 92.00 87 CYS A O 1
ATOM 693 N N . PHE A 1 88 ? 8.841 -7.531 -14.550 1.00 91.44 88 PHE A N 1
ATOM 694 C CA . PHE A 1 88 ? 8.640 -6.916 -15.861 1.00 91.44 88 PHE A CA 1
ATOM 695 C C . PHE A 1 88 ? 7.498 -7.630 -16.581 1.00 91.44 88 PHE A C 1
ATOM 697 O O . PHE A 1 88 ? 7.663 -8.726 -17.109 1.00 91.44 88 PHE A O 1
ATOM 704 N N . GLY A 1 89 ? 6.324 -7.015 -16.566 1.00 91.56 89 GLY A N 1
ATOM 705 C CA . GLY A 1 89 ? 5.106 -7.578 -17.128 1.00 91.56 89 GLY A CA 1
ATOM 706 C C . GLY A 1 89 ? 3.887 -6.860 -16.572 1.00 91.56 89 GLY A C 1
ATOM 707 O O . GLY A 1 89 ? 3.957 -6.245 -15.506 1.00 91.56 89 GLY A O 1
ATOM 708 N N . ASP A 1 90 ? 2.772 -6.928 -17.292 1.00 94.25 90 ASP A N 1
ATOM 709 C CA . ASP A 1 90 ? 1.529 -6.334 -16.812 1.00 94.25 90 ASP A CA 1
ATOM 710 C C . ASP A 1 90 ? 1.064 -7.034 -15.541 1.00 94.25 90 ASP A C 1
ATOM 712 O O . ASP A 1 90 ? 0.897 -8.252 -15.503 1.00 94.25 90 ASP A O 1
ATOM 716 N N . LEU A 1 91 ? 0.853 -6.229 -14.502 1.00 93.06 91 LEU A N 1
ATOM 717 C CA . LEU A 1 91 ? 0.352 -6.631 -13.200 1.00 93.06 91 LEU A CA 1
ATOM 718 C C . LEU A 1 91 ? 1.181 -7.772 -12.598 1.00 93.06 91 LEU A C 1
ATOM 720 O O . LEU A 1 91 ? 0.647 -8.620 -11.904 1.00 93.06 91 LEU A O 1
ATOM 724 N N . CYS A 1 92 ? 2.488 -7.827 -12.854 1.00 93.06 92 CYS A N 1
ATOM 725 C CA . CYS A 1 92 ? 3.328 -8.931 -12.381 1.00 93.06 92 CYS A CA 1
ATOM 726 C C . CYS A 1 92 ? 3.542 -8.922 -10.856 1.00 93.06 92 CYS A C 1
ATOM 728 O O . CYS A 1 92 ? 3.946 -9.922 -10.273 1.00 93.06 92 CYS A O 1
ATOM 730 N N . ASN A 1 93 ? 3.250 -7.802 -10.190 1.00 92.56 93 ASN A N 1
ATOM 731 C CA . ASN A 1 93 ? 3.298 -7.665 -8.738 1.00 92.56 93 ASN A CA 1
ATOM 732 C C . ASN A 1 93 ? 1.936 -7.992 -8.094 1.00 92.56 93 ASN A C 1
ATOM 734 O O . ASN A 1 93 ? 1.471 -7.262 -7.221 1.00 92.56 93 ASN A O 1
ATOM 738 N N . ASN A 1 94 ? 1.276 -9.068 -8.533 1.00 87.06 94 ASN A N 1
ATOM 739 C CA . ASN A 1 94 ? -0.127 -9.387 -8.239 1.00 87.06 94 ASN A CA 1
ATOM 740 C C . ASN A 1 94 ? -0.342 -10.534 -7.255 1.00 87.06 94 ASN A C 1
ATOM 742 O O . ASN A 1 94 ? -1.208 -11.378 -7.482 1.00 87.06 94 ASN A O 1
ATOM 746 N N . LYS A 1 95 ? 0.392 -10.582 -6.143 1.00 80.31 95 LYS A N 1
ATOM 747 C CA . LYS A 1 95 ? 0.132 -11.612 -5.129 1.00 80.31 95 LYS A CA 1
ATOM 748 C C . LYS A 1 95 ? -1.274 -11.397 -4.543 1.00 80.31 95 LYS A C 1
ATOM 750 O O . LYS A 1 95 ? -1.447 -10.570 -3.656 1.00 80.31 95 LYS A O 1
ATOM 755 N N . LYS A 1 96 ? -2.291 -12.047 -5.116 1.00 62.84 96 LYS A N 1
ATOM 756 C CA . LYS A 1 96 ? -3.705 -11.877 -4.754 1.00 62.84 96 LYS A CA 1
ATOM 757 C C . LYS A 1 96 ? -3.989 -12.550 -3.416 1.00 62.84 96 LYS A C 1
ATOM 759 O O . LYS A 1 96 ? -3.373 -13.566 -3.095 1.00 62.84 96 LYS A O 1
ATOM 764 N N . SER A 1 97 ? -4.963 -12.023 -2.675 1.00 57.56 97 SER A N 1
ATOM 765 C CA . SER A 1 97 ? -5.621 -12.826 -1.641 1.00 57.56 97 SER A CA 1
ATOM 766 C C . SER A 1 97 ? -6.348 -13.982 -2.322 1.00 57.56 97 SER A C 1
ATOM 768 O O . SER A 1 97 ? -7.207 -13.746 -3.167 1.00 57.56 97 SER A O 1
ATOM 770 N N . THR A 1 98 ? -6.016 -15.224 -1.979 1.00 52.69 98 THR A N 1
ATOM 771 C CA . THR A 1 98 ? -6.837 -16.393 -2.341 1.00 52.69 98 THR A CA 1
ATOM 772 C C . THR A 1 98 ? -7.946 -16.655 -1.324 1.00 52.69 98 THR A C 1
ATOM 774 O O . THR A 1 98 ? -8.771 -17.535 -1.545 1.00 52.69 98 THR A O 1
ATOM 777 N N . LYS A 1 99 ? -7.978 -15.910 -0.211 1.00 53.66 99 LYS A N 1
ATOM 778 C CA . LYS A 1 99 ? -9.058 -15.990 0.772 1.00 53.66 99 LYS A CA 1
ATOM 779 C C . LYS A 1 99 ? -10.200 -15.078 0.346 1.00 53.66 99 LYS A C 1
ATOM 781 O O . LYS A 1 99 ? -9.981 -13.873 0.189 1.00 53.66 99 LYS A O 1
ATOM 786 N N . GLU A 1 100 ? -11.387 -15.660 0.191 1.00 53.31 100 GLU A N 1
ATOM 787 C CA . GLU A 1 100 ? -12.641 -14.914 0.243 1.00 53.31 100 GLU A CA 1
ATOM 788 C C . GLU A 1 100 ? -12.673 -14.130 1.556 1.00 53.31 100 GLU A C 1
ATOM 790 O O . GLU A 1 100 ? -12.412 -14.669 2.634 1.00 53.31 100 GLU A O 1
ATOM 795 N N . ILE A 1 101 ? -12.909 -12.827 1.441 1.00 58.81 101 ILE A N 1
ATOM 796 C CA . ILE A 1 101 ? -13.106 -11.958 2.591 1.00 58.81 101 ILE A CA 1
ATOM 797 C C . ILE A 1 101 ? -14.565 -12.140 3.003 1.00 58.81 101 ILE A C 1
ATOM 799 O O . ILE A 1 101 ? -15.456 -11.504 2.442 1.00 58.81 101 ILE A O 1
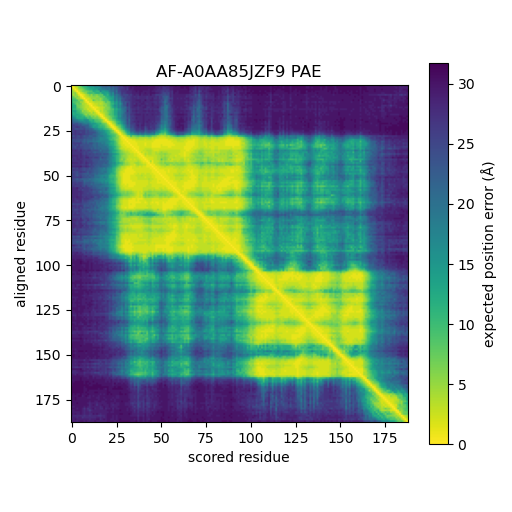ATOM 803 N N . ASP A 1 102 ? -14.805 -13.062 3.929 1.00 47.84 102 ASP A N 1
ATOM 804 C CA . ASP A 1 102 ? -16.128 -13.254 4.515 1.00 47.84 102 ASP A CA 1
ATOM 805 C C . ASP A 1 102 ? -16.482 -12.038 5.391 1.00 47.84 102 ASP A C 1
ATOM 807 O O . ASP A 1 102 ? -15.650 -11.560 6.165 1.00 47.84 102 ASP A O 1
ATOM 811 N N . GLY A 1 103 ? -17.692 -11.496 5.233 1.00 57.22 103 GLY A N 1
ATOM 812 C CA . 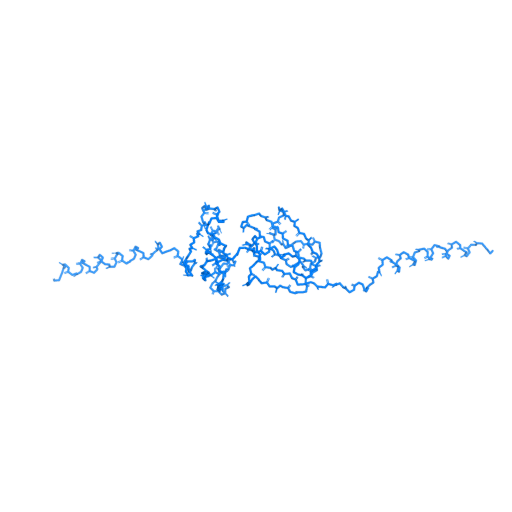GLY A 1 103 ? -18.127 -10.288 5.947 1.00 57.22 103 GLY A CA 1
ATOM 813 C C . GLY A 1 103 ? -17.426 -8.991 5.514 1.00 57.22 103 GLY A C 1
ATOM 814 O O . GLY A 1 103 ? -16.974 -8.229 6.367 1.00 57.22 103 GLY A O 1
ATOM 815 N N . ALA A 1 104 ? -17.336 -8.735 4.203 1.00 73.81 104 ALA A N 1
ATOM 816 C CA . ALA A 1 104 ? -16.722 -7.526 3.651 1.00 73.81 104 ALA A CA 1
ATOM 817 C C . ALA A 1 104 ? -17.256 -6.228 4.300 1.00 73.81 104 ALA A C 1
ATOM 819 O O . ALA A 1 104 ? -18.443 -5.912 4.211 1.00 73.81 104 ALA A O 1
ATOM 820 N N . VAL A 1 105 ? -16.357 -5.467 4.922 1.00 82.94 105 VAL A N 1
ATOM 821 C CA . VAL A 1 105 ? -16.594 -4.138 5.491 1.00 82.94 105 VAL A CA 1
ATOM 822 C C . VAL A 1 105 ? -16.020 -3.050 4.598 1.00 82.94 105 VAL A C 1
ATOM 824 O O . VAL A 1 105 ? -15.051 -3.251 3.860 1.00 82.94 105 VAL A O 1
ATOM 827 N N . ARG A 1 106 ? -16.592 -1.853 4.709 1.00 86.62 106 ARG A N 1
ATOM 828 C CA . ARG A 1 106 ? -16.077 -0.655 4.046 1.00 86.62 106 ARG A CA 1
ATOM 829 C C . ARG A 1 106 ? -15.063 0.050 4.934 1.00 86.62 106 ARG A C 1
ATOM 831 O O . ARG A 1 106 ? -15.335 0.264 6.110 1.00 86.62 106 ARG A O 1
ATOM 838 N N . CYS A 1 107 ? -13.934 0.491 4.392 1.00 85.06 107 CYS A N 1
ATOM 839 C CA . CYS A 1 107 ? -12.893 1.181 5.157 1.00 85.06 107 CYS A CA 1
ATOM 840 C C . CYS A 1 107 ? -12.479 2.486 4.494 1.00 85.06 107 CYS A C 1
ATOM 842 O O . CYS A 1 107 ? -12.368 2.565 3.273 1.00 85.06 107 CYS A O 1
ATOM 844 N N . TYR A 1 108 ? -12.177 3.504 5.302 1.00 86.12 108 TYR A N 1
ATOM 845 C CA . TYR A 1 108 ? -11.448 4.657 4.791 1.00 86.12 108 TYR A CA 1
ATOM 846 C C . TYR A 1 108 ? -10.009 4.251 4.484 1.00 86.12 108 TYR A C 1
ATOM 848 O O . TYR A 1 108 ? -9.374 3.559 5.279 1.00 86.12 108 TYR A O 1
ATOM 856 N N . VAL A 1 109 ? -9.480 4.709 3.358 1.00 80.62 109 VAL A N 1
ATOM 857 C CA . VAL A 1 109 ? -8.109 4.450 2.930 1.00 80.62 109 VAL A CA 1
ATOM 858 C C . VAL A 1 109 ? -7.461 5.772 2.547 1.00 80.62 109 VAL A C 1
ATOM 860 O O . VAL A 1 109 ? -8.031 6.574 1.807 1.00 80.62 109 VAL A O 1
ATOM 863 N N . CYS A 1 110 ? -6.280 6.020 3.103 1.00 75.94 110 CYS A N 1
ATOM 864 C CA . CYS A 1 110 ? -5.454 7.170 2.765 1.00 75.94 110 CYS A CA 1
ATOM 865 C C . CYS A 1 110 ? -4.038 6.999 3.297 1.00 75.94 110 CYS A C 1
ATOM 867 O O . CYS A 1 110 ? -3.807 6.419 4.361 1.00 75.94 110 CYS A O 1
ATOM 869 N N . ARG A 1 111 ? -3.095 7.594 2.569 1.00 73.75 111 ARG A N 1
ATOM 870 C CA . ARG A 1 111 ? -1.736 7.836 3.035 1.00 73.75 111 ARG A CA 1
ATOM 871 C C . ARG A 1 111 ? -1.597 9.299 3.405 1.00 73.75 111 ARG A C 1
ATOM 873 O O . ARG A 1 111 ? -1.998 10.156 2.622 1.00 73.75 111 ARG A O 1
ATOM 880 N N . HIS A 1 112 ? -1.000 9.569 4.563 1.00 76.75 112 HIS A N 1
ATOM 881 C CA . HIS A 1 112 ? -0.839 10.918 5.100 1.00 76.75 112 HIS A CA 1
ATOM 882 C C . HIS A 1 112 ? -2.179 11.653 5.013 1.00 76.75 112 HIS A C 1
ATOM 884 O O . HIS A 1 112 ? -2.347 12.625 4.275 1.00 76.75 112 HIS A O 1
ATOM 890 N N . CYS A 1 113 ? -3.169 11.055 5.667 1.00 77.31 113 CYS A N 1
ATOM 891 C CA . CYS A 1 113 ? -4.567 11.403 5.553 1.00 77.31 113 CYS A CA 1
ATOM 892 C C . CYS A 1 113 ? -4.772 12.889 5.831 1.00 77.31 113 CYS A C 1
ATOM 894 O O . CYS A 1 113 ? -4.528 13.379 6.932 1.00 77.31 113 CYS A O 1
ATOM 896 N N . THR A 1 114 ? -5.266 13.577 4.815 1.00 78.69 114 THR A N 1
ATOM 897 C CA . THR A 1 114 ? -5.868 14.898 4.896 1.00 78.69 114 THR A CA 1
ATOM 898 C C . THR A 1 114 ? -7.346 14.760 4.542 1.00 78.69 114 THR A C 1
ATOM 900 O O . THR A 1 114 ? -7.803 13.726 4.045 1.00 78.69 114 THR A O 1
ATOM 903 N N . THR A 1 115 ? -8.123 15.811 4.772 1.00 70.75 115 THR A N 1
ATOM 904 C CA . THR A 1 115 ? -9.539 15.847 4.387 1.00 70.75 115 THR A CA 1
ATOM 905 C C . THR A 1 115 ? -9.767 15.645 2.884 1.00 70.75 115 THR A C 1
ATOM 907 O O . THR A 1 115 ? -10.850 15.216 2.506 1.00 70.75 115 THR A O 1
ATOM 910 N N . GLY A 1 116 ? -8.767 15.894 2.029 1.00 71.50 116 GLY A N 1
ATOM 911 C CA . GLY A 1 116 ? -8.907 15.830 0.569 1.00 71.50 116 GLY A CA 1
ATOM 912 C C . GLY A 1 116 ? -8.431 14.538 -0.102 1.00 71.50 116 GLY A C 1
ATOM 913 O O . GLY A 1 116 ? -8.665 14.373 -1.294 1.00 71.50 116 GLY A O 1
ATOM 914 N N . ASN A 1 117 ? -7.756 13.631 0.613 1.00 75.00 117 ASN A N 1
ATOM 915 C CA . ASN A 1 117 ? -7.147 12.430 0.012 1.00 75.00 117 ASN A CA 1
ATOM 916 C C . ASN A 1 117 ? -7.659 11.102 0.594 1.00 75.00 117 ASN A C 1
ATOM 918 O O . ASN A 1 117 ? -7.027 10.061 0.410 1.00 75.00 117 ASN A O 1
ATOM 922 N N . THR A 1 118 ? -8.788 11.140 1.301 1.00 79.25 118 THR A N 1
ATOM 923 C CA . THR A 1 118 ? -9.422 9.951 1.879 1.00 79.25 118 THR A CA 1
ATOM 924 C C . THR A 1 118 ? -10.479 9.395 0.929 1.00 79.25 118 THR A C 1
ATOM 926 O O . THR A 1 118 ? -11.373 10.126 0.513 1.00 79.25 118 THR A O 1
ATOM 929 N N . PHE A 1 119 ? -10.410 8.100 0.617 1.00 82.50 119 PHE A N 1
ATOM 930 C CA . PHE A 1 119 ? -11.421 7.386 -0.174 1.00 82.50 119 PHE A CA 1
ATOM 931 C C . PHE A 1 119 ? -11.926 6.143 0.569 1.00 82.50 119 PHE A C 1
ATOM 933 O O . PHE A 1 119 ? -11.386 5.788 1.615 1.00 82.50 119 PHE A O 1
ATOM 940 N N . ILE A 1 120 ? -12.993 5.515 0.069 1.00 81.88 120 ILE A N 1
ATOM 941 C CA . ILE A 1 120 ? -13.608 4.331 0.682 1.00 81.88 120 ILE A CA 1
ATOM 942 C C . ILE A 1 120 ? -13.309 3.103 -0.179 1.00 81.88 120 ILE A C 1
ATOM 944 O O . ILE A 1 120 ? -13.595 3.112 -1.374 1.00 81.88 120 ILE A O 1
ATOM 948 N N . GLU A 1 121 ? -12.768 2.059 0.444 1.00 80.50 121 GLU A N 1
ATOM 949 C CA . GLU A 1 121 ? -12.681 0.711 -0.124 1.00 80.50 121 GLU A CA 1
ATOM 950 C C . GLU A 1 121 ? -13.832 -0.135 0.424 1.00 80.50 121 GLU A C 1
ATOM 952 O O . GLU A 1 121 ? -14.140 -0.036 1.611 1.00 80.50 121 GLU A O 1
ATOM 957 N N . ASN A 1 122 ? -14.483 -0.930 -0.427 1.00 76.00 122 ASN A N 1
ATOM 958 C CA . ASN A 1 122 ? -15.729 -1.621 -0.086 1.00 76.00 122 ASN A CA 1
ATOM 959 C C . ASN A 1 122 ? -15.566 -3.119 0.184 1.00 76.00 122 ASN A C 1
ATOM 961 O O . ASN A 1 122 ? -16.531 -3.766 0.583 1.00 76.00 122 ASN A O 1
ATOM 965 N N . VAL A 1 123 ? -14.376 -3.670 -0.057 1.00 77.75 123 VAL A N 1
ATOM 966 C CA . VAL A 1 123 ? -14.112 -5.109 0.062 1.00 77.75 123 VAL A CA 1
ATOM 967 C C . VAL A 1 123 ? -12.915 -5.351 0.981 1.00 77.75 123 VAL A C 1
ATOM 969 O O . VAL A 1 123 ? -11.864 -5.829 0.556 1.00 77.75 123 VAL A O 1
ATOM 972 N N . CYS A 1 124 ? -13.069 -4.983 2.252 1.00 76.44 124 CYS A N 1
ATOM 973 C CA . CYS A 1 124 ? -12.075 -5.204 3.303 1.00 76.44 124 CYS A CA 1
ATOM 974 C C . CYS A 1 124 ? -12.576 -6.245 4.296 1.00 76.44 124 CYS A C 1
ATOM 976 O O . CYS A 1 124 ? -13.768 -6.318 4.547 1.00 76.44 124 CYS A O 1
ATOM 978 N N . GLY A 1 125 ? -11.696 -7.024 4.914 1.00 78.38 125 GLY A N 1
ATOM 979 C CA . GLY A 1 125 ? -12.074 -7.856 6.064 1.00 78.38 125 GLY A CA 1
ATOM 980 C C . GLY A 1 125 ? -11.884 -7.146 7.403 1.00 78.38 125 GLY A C 1
ATOM 981 O O . GLY A 1 125 ? -12.503 -7.506 8.400 1.00 78.38 125 GLY A O 1
ATOM 982 N N . ALA A 1 126 ? -11.061 -6.094 7.437 1.00 82.75 126 ALA A N 1
ATOM 983 C CA . ALA A 1 126 ? -10.954 -5.177 8.565 1.00 82.75 126 ALA A CA 1
ATOM 984 C C . ALA A 1 126 ? -10.417 -3.804 8.132 1.00 82.75 126 ALA A C 1
ATOM 986 O O . ALA A 1 126 ? -9.801 -3.662 7.077 1.00 82.75 126 ALA A O 1
ATOM 987 N N . CYS A 1 127 ? -10.600 -2.793 8.977 1.00 84.62 127 CYS A N 1
ATOM 988 C CA . CYS A 1 127 ? -10.071 -1.451 8.782 1.00 84.62 127 CYS A CA 1
ATOM 989 C C . CYS A 1 127 ? -8.915 -1.172 9.739 1.00 84.62 127 CYS A C 1
ATOM 991 O O . CYS A 1 127 ? -9.049 -1.336 10.952 1.00 84.62 127 CYS A O 1
ATOM 993 N N . GLY A 1 128 ? -7.802 -0.682 9.197 1.00 85.44 128 GLY A N 1
ATOM 994 C CA . GLY A 1 128 ? -6.626 -0.273 9.962 1.00 85.44 128 GLY A CA 1
ATOM 995 C C . GLY A 1 128 ? -6.477 1.243 10.049 1.00 85.44 128 GLY A C 1
ATOM 996 O O . GLY A 1 128 ? -6.871 1.968 9.131 1.00 85.44 128 GLY A O 1
ATOM 997 N N . THR A 1 129 ? -5.856 1.716 11.128 1.00 85.94 129 THR A N 1
ATOM 998 C CA . THR A 1 129 ? -5.310 3.077 11.252 1.00 85.94 129 THR A CA 1
ATOM 999 C C . THR A 1 129 ? -3.912 2.999 11.846 1.00 85.94 129 THR A C 1
ATOM 1001 O O . THR A 1 129 ? -3.706 2.242 12.788 1.00 85.94 129 THR A O 1
ATOM 1004 N N . ARG A 1 130 ? -2.964 3.795 11.351 1.00 82.75 130 ARG A N 1
ATOM 1005 C CA . ARG A 1 130 ? -1.652 3.982 11.987 1.00 82.75 130 ARG A CA 1
ATOM 1006 C C . ARG A 1 130 ? -1.328 5.462 12.060 1.00 82.75 130 ARG A C 1
ATOM 1008 O O . ARG A 1 130 ? -1.346 6.145 11.036 1.00 82.75 130 ARG A O 1
ATOM 1015 N N . THR A 1 131 ? -1.033 5.946 13.257 1.00 81.00 131 THR A N 1
ATOM 1016 C CA . THR A 1 131 ? -0.567 7.309 13.492 1.00 81.00 131 THR A CA 1
ATOM 1017 C C . THR A 1 131 ? 0.872 7.271 13.972 1.00 81.00 131 THR A C 1
ATOM 1019 O O . THR A 1 131 ? 1.156 6.755 15.047 1.00 81.00 131 THR A O 1
ATOM 1022 N N . GLU A 1 132 ? 1.772 7.846 13.183 1.00 73.69 132 GLU A N 1
ATOM 1023 C CA . GLU A 1 132 ? 3.198 7.919 13.489 1.00 73.69 132 GLU A CA 1
ATOM 1024 C C . GLU A 1 132 ? 3.681 9.348 13.244 1.00 73.69 132 GLU A C 1
ATOM 1026 O O . GLU A 1 132 ? 3.396 9.933 12.199 1.00 73.69 132 GLU A O 1
ATOM 1031 N N . SER A 1 133 ? 4.356 9.946 14.230 1.00 78.88 133 SER A N 1
ATOM 1032 C CA . SER A 1 133 ? 4.873 11.323 14.143 1.00 78.88 133 SER A CA 1
ATOM 1033 C C . SER A 1 133 ? 3.819 12.366 13.721 1.00 78.88 133 SER A C 1
ATOM 1035 O O . SER A 1 133 ? 4.100 13.281 12.953 1.00 78.88 133 SER A O 1
ATOM 1037 N N . GLY A 1 134 ? 2.575 12.207 14.191 1.00 76.31 134 GLY A N 1
ATOM 1038 C CA . GLY A 1 134 ? 1.447 13.091 13.856 1.00 76.31 134 GLY A CA 1
ATOM 1039 C C . GLY A 1 134 ? 0.815 12.842 12.479 1.00 76.31 134 GLY A C 1
ATOM 1040 O O . GLY A 1 134 ? -0.214 13.435 12.160 1.00 76.31 134 GLY A O 1
ATOM 1041 N N . VAL A 1 135 ? 1.371 11.933 11.678 1.00 79.12 135 VAL A N 1
ATOM 1042 C CA . VAL A 1 135 ? 0.840 11.549 10.370 1.00 79.12 135 VAL A CA 1
ATOM 1043 C C . VAL A 1 135 ? -0.079 10.349 10.537 1.00 79.12 135 VAL A C 1
ATOM 1045 O O . VAL A 1 135 ? 0.330 9.314 11.054 1.00 79.12 135 VAL A O 1
ATOM 1048 N N . THR A 1 136 ? -1.328 10.475 10.087 1.00 83.88 136 THR A N 1
ATOM 1049 C CA . THR A 1 136 ? -2.302 9.376 10.118 1.00 83.88 136 THR A CA 1
ATOM 1050 C C . THR A 1 136 ? -2.384 8.699 8.761 1.00 83.88 136 THR A C 1
ATOM 1052 O O . THR A 1 136 ? -2.430 9.362 7.730 1.00 83.88 136 THR A O 1
ATOM 1055 N N . ASN A 1 137 ? -2.446 7.378 8.768 1.00 82.00 137 ASN A N 1
ATOM 1056 C CA . ASN A 1 137 ? -2.695 6.537 7.611 1.00 82.00 137 ASN A CA 1
ATOM 1057 C C . ASN A 1 137 ? -3.874 5.610 7.918 1.00 82.00 137 ASN A C 1
ATOM 1059 O O . ASN A 1 137 ? -4.055 5.201 9.068 1.00 82.00 137 ASN A O 1
ATOM 1063 N N . LYS A 1 138 ? -4.674 5.286 6.905 1.00 84.88 138 LYS A N 1
ATOM 1064 C CA . LYS A 1 138 ? -5.849 4.416 7.023 1.00 84.88 138 LYS A CA 1
ATOM 1065 C C . LYS A 1 138 ? -5.820 3.340 5.946 1.00 84.88 138 LYS A C 1
ATOM 1067 O O . LYS A 1 138 ? -5.423 3.624 4.816 1.00 84.88 138 LYS A O 1
ATOM 1072 N N . TYR A 1 139 ? -6.256 2.132 6.298 1.00 80.00 139 TYR A N 1
ATOM 1073 C CA . TYR A 1 139 ? -6.012 0.930 5.502 1.00 80.00 139 TYR A CA 1
ATOM 1074 C C . TYR A 1 139 ? -7.225 0.008 5.408 1.00 80.00 139 TYR A C 1
ATOM 1076 O O . TYR A 1 139 ? -8.037 -0.073 6.332 1.00 80.00 139 TYR A O 1
ATOM 1084 N N . CYS A 1 140 ? -7.255 -0.739 4.308 1.00 77.88 140 CYS A N 1
ATOM 1085 C CA . CYS A 1 140 ? -8.091 -1.909 4.086 1.00 77.88 140 CYS A CA 1
ATOM 1086 C C . CYS A 1 140 ? -7.250 -3.164 4.351 1.00 77.88 140 CYS A C 1
ATOM 1088 O O . CYS A 1 140 ? -6.193 -3.330 3.745 1.00 77.88 140 CYS A O 1
ATOM 1090 N N . LEU A 1 141 ? -7.688 -4.016 5.271 1.00 76.50 141 LEU A N 1
ATOM 1091 C CA . LEU A 1 141 ? -6.982 -5.223 5.705 1.00 76.50 141 LEU A CA 1
ATOM 1092 C C . LEU A 1 141 ? -7.833 -6.456 5.417 1.00 76.50 141 LEU A C 1
ATOM 1094 O O . LEU A 1 141 ? -9.052 -6.355 5.290 1.00 76.50 141 LEU A O 1
ATOM 1098 N N . ASN A 1 142 ? -7.206 -7.629 5.400 1.00 72.56 142 ASN A N 1
ATOM 1099 C CA . ASN A 1 142 ? -7.920 -8.903 5.345 1.00 72.56 142 ASN A CA 1
ATOM 1100 C C . ASN A 1 142 ? -8.515 -9.303 6.700 1.00 72.56 142 ASN A C 1
ATOM 1102 O O . ASN A 1 142 ? -9.605 -9.856 6.754 1.00 72.56 142 ASN A O 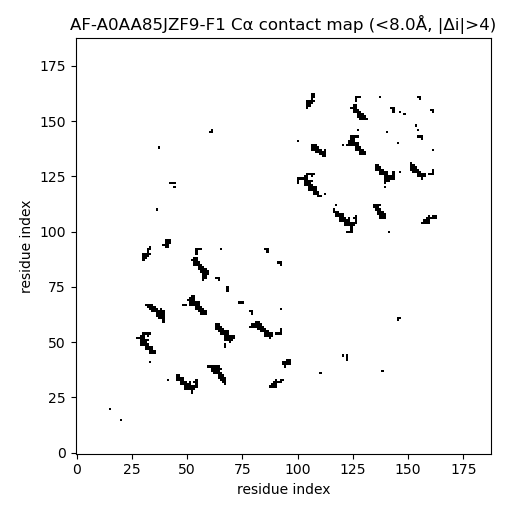1
ATOM 1106 N N . SER A 1 143 ? -7.805 -9.055 7.796 1.00 74.81 143 SER A N 1
ATOM 1107 C CA . SER A 1 143 ? -8.262 -9.318 9.158 1.00 74.81 143 SER A CA 1
ATOM 1108 C C . SER A 1 143 ? -7.511 -8.429 10.148 1.00 74.81 143 SER A C 1
ATOM 1110 O O . SER A 1 143 ? -6.406 -7.967 9.871 1.00 74.81 143 SER A O 1
ATOM 1112 N N . CYS A 1 144 ? -8.062 -8.226 11.348 1.00 75.00 144 CYS A N 1
ATOM 1113 C CA . CYS A 1 144 ? -7.310 -7.588 12.432 1.00 75.00 144 CYS A CA 1
ATOM 1114 C C . CYS A 1 144 ? -6.167 -8.443 12.977 1.00 75.00 144 CYS A C 1
ATOM 1116 O O . CYS A 1 144 ? -5.246 -7.893 13.575 1.00 75.00 144 CYS A O 1
ATOM 1118 N N . LEU A 1 145 ? -6.196 -9.757 12.739 1.00 68.44 145 LEU A N 1
ATOM 1119 C CA . LEU A 1 145 ? -5.088 -10.655 13.073 1.00 68.44 145 LEU A CA 1
ATOM 1120 C C . LEU A 1 145 ? -3.834 -10.370 12.242 1.00 68.44 145 LEU A C 1
ATOM 1122 O O . LEU A 1 145 ? -2.740 -10.767 12.632 1.00 68.44 145 LEU A O 1
ATOM 1126 N N . ASP A 1 146 ? -3.990 -9.667 11.119 1.00 58.22 146 ASP A N 1
ATOM 1127 C CA . ASP A 1 146 ? -2.872 -9.324 10.255 1.00 58.22 146 ASP A CA 1
ATOM 1128 C C . ASP A 1 146 ? -2.063 -8.145 10.820 1.00 58.22 146 ASP A C 1
ATOM 1130 O O . ASP A 1 146 ? -0.913 -7.981 10.432 1.00 58.22 146 ASP A O 1
ATOM 1134 N N . ILE A 1 147 ? -2.595 -7.350 11.766 1.00 59.88 147 ILE A N 1
ATOM 1135 C CA . ILE A 1 147 ? -1.886 -6.218 12.388 1.00 59.88 147 ILE A CA 1
ATOM 1136 C C . ILE A 1 147 ? -1.142 -6.629 13.665 1.00 59.88 147 ILE A C 1
ATOM 1138 O O . ILE A 1 147 ? -1.744 -7.026 14.661 1.00 59.88 147 ILE A O 1
ATOM 1142 N N . THR A 1 148 ? 0.171 -6.381 13.691 1.00 59.19 148 THR A N 1
ATOM 1143 C CA . THR A 1 148 ? 0.915 -6.228 14.948 1.00 59.19 148 THR A CA 1
ATOM 1144 C C . THR A 1 148 ? 0.529 -4.888 15.568 1.00 59.19 148 THR A C 1
ATOM 1146 O O . THR A 1 148 ? 0.910 -3.831 15.064 1.00 59.19 148 THR A O 1
ATOM 1149 N N . ILE A 1 149 ? -0.264 -4.918 16.639 1.00 58.94 149 ILE A N 1
ATOM 1150 C CA . ILE A 1 149 ? -0.711 -3.708 17.337 1.00 58.94 149 ILE A CA 1
ATOM 1151 C C . ILE A 1 149 ? 0.491 -3.100 18.075 1.00 58.94 149 ILE A C 1
ATOM 1153 O O . ILE A 1 149 ? 0.889 -3.580 19.133 1.00 58.94 149 ILE A O 1
ATOM 1157 N N . THR A 1 150 ? 1.085 -2.059 17.495 1.00 61.69 150 THR A N 1
ATOM 1158 C CA . THR A 1 150 ? 2.102 -1.201 18.125 1.00 61.69 150 THR A CA 1
ATOM 1159 C C . THR A 1 150 ? 1.478 0.101 18.628 1.00 61.69 150 THR A C 1
ATOM 1161 O O . THR A 1 150 ? 0.344 0.433 18.265 1.00 61.69 150 THR A O 1
ATOM 1164 N N . ASP A 1 151 ? 2.227 0.882 19.415 1.00 57.00 151 ASP A N 1
ATOM 1165 C CA . ASP A 1 151 ? 1.820 2.241 19.782 1.00 57.00 151 ASP A CA 1
ATOM 1166 C C . ASP A 1 151 ? 1.485 3.054 18.521 1.00 57.00 151 ASP A C 1
ATOM 1168 O O . ASP A 1 151 ? 2.307 3.219 17.621 1.00 57.00 151 ASP A O 1
ATOM 1172 N N . GLY A 1 152 ? 0.235 3.517 18.437 1.00 67.19 152 GLY A N 1
ATOM 1173 C CA . GLY A 1 152 ? -0.276 4.301 17.309 1.00 67.19 152 GLY A CA 1
ATOM 1174 C C . GLY A 1 152 ? -1.041 3.515 16.239 1.00 67.19 152 GLY A C 1
ATOM 1175 O O . GLY A 1 152 ? -1.637 4.151 15.371 1.00 67.19 152 GLY A O 1
ATOM 1176 N N . SER A 1 153 ? -1.098 2.180 16.307 1.00 77.00 153 SER A N 1
ATOM 1177 C CA . SER A 1 153 ? -1.860 1.347 15.361 1.00 77.00 153 SER A CA 1
ATOM 1178 C C . SER A 1 153 ? -3.189 0.868 15.960 1.00 77.00 153 SER A C 1
ATOM 1180 O O . SER A 1 153 ? -3.237 0.405 17.097 1.00 77.00 153 SER A O 1
ATOM 1182 N N . THR A 1 154 ? -4.286 0.948 15.206 1.00 83.88 154 THR A N 1
ATOM 1183 C CA . THR A 1 154 ? -5.604 0.421 15.596 1.00 83.88 154 THR A CA 1
ATOM 1184 C C . THR A 1 154 ? -6.225 -0.404 14.475 1.00 83.88 154 THR A C 1
ATOM 1186 O O . THR A 1 154 ? -5.981 -0.154 13.293 1.00 83.88 154 THR A O 1
ATOM 1189 N N . CYS A 1 155 ? -7.049 -1.384 14.851 1.00 84.62 155 CYS A N 1
ATOM 1190 C CA . CYS A 1 155 ? -7.829 -2.188 13.920 1.00 84.62 155 CYS A CA 1
ATOM 1191 C C . CYS A 1 155 ? -9.274 -2.346 14.398 1.00 84.62 155 CYS A C 1
ATOM 1193 O O . CYS A 1 155 ? -9.534 -2.387 15.601 1.00 84.62 155 CYS A O 1
ATOM 1195 N N . CYS A 1 156 ? -10.212 -2.426 13.458 1.00 85.81 156 CYS A N 1
ATOM 1196 C CA . CYS A 1 156 ? -11.623 -2.664 13.729 1.00 85.81 156 CYS A CA 1
ATOM 1197 C C . CYS A 1 156 ? -12.314 -3.344 12.535 1.00 85.81 156 CYS A C 1
ATOM 1199 O O . CYS A 1 156 ? -11.888 -3.195 11.396 1.00 85.81 156 CYS A O 1
ATOM 1201 N N . THR A 1 157 ? -13.386 -4.094 12.792 1.00 86.81 157 THR A N 1
ATOM 1202 C CA . THR A 1 157 ? -14.095 -4.938 11.805 1.00 86.81 157 THR A CA 1
ATOM 1203 C C . THR A 1 157 ? -15.531 -4.469 11.564 1.00 86.81 157 THR A C 1
ATOM 1205 O O . THR A 1 157 ? -16.434 -5.265 11.342 1.00 86.81 157 THR A O 1
ATOM 1208 N N . THR A 1 158 ? -15.775 -3.163 11.674 1.00 86.56 158 THR A N 1
ATOM 1209 C CA . THR A 1 158 ? -17.091 -2.562 11.411 1.00 86.56 158 THR A CA 1
ATOM 1210 C C . THR A 1 158 ? -16.976 -1.519 10.312 1.00 86.56 158 THR A C 1
ATOM 1212 O O . THR A 1 158 ? -15.915 -0.927 10.117 1.00 86.56 158 THR A O 1
ATOM 1215 N N . ASP A 1 159 ? -18.071 -1.280 9.599 1.00 88.50 159 ASP A N 1
ATOM 1216 C CA . ASP A 1 159 ? -18.109 -0.318 8.502 1.00 88.50 159 ASP A CA 1
ATOM 1217 C C . ASP A 1 159 ? -17.581 1.062 8.917 1.00 88.50 159 ASP A C 1
ATOM 1219 O O . ASP A 1 159 ? -18.054 1.682 9.873 1.00 88.50 159 ASP A O 1
ATOM 1223 N N . LEU A 1 160 ? -16.594 1.547 8.162 1.00 88.62 160 LEU A N 1
ATOM 1224 C CA . LEU A 1 160 ? -15.992 2.877 8.249 1.00 88.62 160 LEU A CA 1
ATOM 1225 C C . LEU A 1 160 ? -15.461 3.221 9.651 1.00 88.62 160 LEU A C 1
ATOM 1227 O O . LEU A 1 160 ? -15.319 4.390 10.020 1.00 88.62 160 LEU A O 1
ATOM 1231 N N . CYS A 1 161 ? -15.132 2.204 10.446 1.00 87.94 161 CYS A N 1
ATOM 1232 C CA . CYS A 1 161 ? -14.769 2.355 11.851 1.00 87.94 161 CYS A CA 1
ATOM 1233 C C . CYS A 1 161 ? -13.453 3.118 12.060 1.00 87.94 161 CYS A C 1
ATOM 1235 O O . CYS A 1 161 ? -13.306 3.850 13.043 1.00 87.94 161 CYS A O 1
ATOM 1237 N N . ASN A 1 162 ? -12.540 3.052 11.087 1.00 88.81 162 ASN A N 1
AT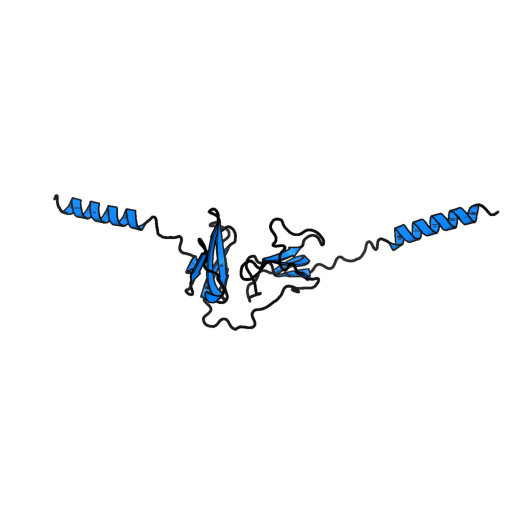OM 1238 C CA . ASN A 1 162 ? -11.320 3.858 11.048 1.00 88.81 162 ASN A CA 1
ATOM 1239 C C . ASN A 1 162 ? -11.572 5.329 10.650 1.00 88.81 162 ASN A C 1
ATOM 1241 O O . ASN A 1 162 ? -10.640 6.110 10.462 1.00 88.81 162 ASN A O 1
ATOM 1245 N N . GLY A 1 163 ? -12.833 5.744 10.520 1.00 81.69 163 GLY A N 1
ATOM 1246 C CA . GLY A 1 163 ? -13.255 7.131 10.331 1.00 81.69 163 GLY A CA 1
ATOM 1247 C C . GLY A 1 163 ? -13.133 7.985 11.587 1.00 81.69 163 GLY A C 1
ATOM 1248 O O . GLY A 1 163 ? -12.899 9.188 11.484 1.00 81.69 163 GLY A O 1
ATOM 1249 N N . LYS A 1 164 ? -13.259 7.369 12.767 1.00 65.31 164 LYS A N 1
ATOM 1250 C CA . LYS A 1 164 ? -13.322 8.088 14.040 1.00 65.31 164 LYS A CA 1
ATOM 1251 C C . LYS A 1 164 ? -11.940 8.614 14.427 1.00 65.31 164 LYS A C 1
ATOM 1253 O O . LYS A 1 164 ? -11.053 7.854 14.804 1.00 65.31 164 LYS A O 1
ATOM 1258 N N . THR A 1 165 ? -11.763 9.931 14.385 1.00 53.88 165 THR A N 1
ATOM 1259 C CA . THR A 1 165 ? -10.714 10.596 15.162 1.00 53.88 165 THR A CA 1
ATOM 1260 C C . THR A 1 165 ? -10.956 10.289 16.640 1.00 53.88 165 THR A C 1
ATOM 1262 O O . THR A 1 165 ? -12.102 10.273 17.094 1.00 53.88 165 THR A O 1
ATOM 1265 N N . ARG A 1 166 ? -9.894 9.983 17.401 1.00 44.56 166 ARG A N 1
ATOM 1266 C CA . ARG A 1 166 ? -9.982 9.769 18.855 1.00 44.56 166 ARG A CA 1
ATOM 1267 C C . ARG A 1 166 ? -10.793 10.911 19.472 1.00 44.56 166 ARG A C 1
ATOM 1269 O O . ARG A 1 166 ? -10.325 12.043 19.549 1.00 44.56 166 ARG A O 1
ATOM 1276 N N . LEU A 1 167 ? -11.994 10.594 19.946 1.00 41.28 167 LEU A N 1
ATOM 1277 C CA . LEU A 1 167 ? -12.892 11.497 20.663 1.00 41.28 167 LEU A CA 1
ATOM 1278 C C . LEU A 1 167 ? -12.368 11.706 22.097 1.00 41.28 167 LEU A C 1
ATOM 1280 O O . LEU A 1 167 ? -13.055 11.438 23.076 1.00 41.28 167 LEU A O 1
ATOM 1284 N N . HIS A 1 168 ? -11.105 12.115 22.234 1.00 40.47 168 HIS A N 1
ATOM 1285 C CA . HIS A 1 168 ? -10.471 12.352 23.530 1.00 40.47 168 HIS A CA 1
ATOM 1286 C C . HIS A 1 168 ? -10.611 13.813 23.992 1.00 40.47 168 HIS A C 1
ATOM 1288 O O . HIS A 1 168 ? -10.349 14.110 25.152 1.00 40.47 168 HIS A O 1
ATOM 1294 N N . ILE A 1 169 ? -11.064 14.719 23.112 1.00 40.66 169 ILE A N 1
ATOM 1295 C CA . ILE A 1 169 ? -11.153 16.166 23.391 1.00 40.66 169 ILE A CA 1
ATOM 1296 C C . ILE A 1 169 ? -12.604 16.640 23.631 1.00 40.66 169 ILE A C 1
ATOM 1298 O O . ILE A 1 169 ? -12.816 17.645 24.298 1.00 40.66 169 ILE A O 1
ATOM 1302 N N . GLN A 1 170 ? -13.631 15.898 23.196 1.00 38.72 170 GLN A N 1
ATOM 1303 C CA . GLN A 1 170 ? -15.035 16.323 23.369 1.00 38.72 170 GLN A CA 1
ATOM 1304 C C . GLN A 1 170 ? -15.730 15.823 24.645 1.00 38.72 170 GLN A C 1
ATOM 1306 O O . GLN A 1 170 ? -16.748 16.393 25.033 1.00 38.72 170 GLN A O 1
ATOM 1311 N N . LYS A 1 171 ? -15.197 14.808 25.340 1.00 41.12 171 LYS A N 1
ATOM 1312 C CA . LYS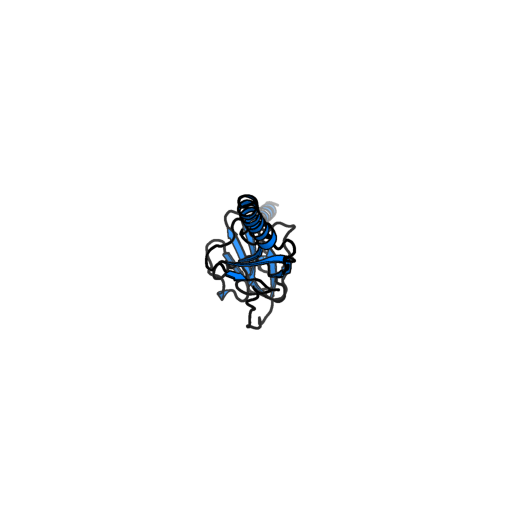 A 1 171 ? -15.803 14.343 26.602 1.00 41.12 171 LYS A CA 1
ATOM 1313 C C . LYS A 1 171 ? -15.650 15.364 27.735 1.00 41.12 171 LYS A C 1
ATOM 1315 O O . LYS A 1 171 ? -16.583 15.532 28.512 1.00 41.12 171 LYS A O 1
ATOM 1320 N N . SER A 1 172 ? -14.530 16.089 27.789 1.00 51.47 172 SER A N 1
ATOM 1321 C CA . SER A 1 172 ? -14.281 17.076 28.848 1.00 51.47 172 SER A CA 1
ATOM 1322 C C . SER A 1 172 ? -15.175 18.314 28.724 1.00 51.47 172 SER A C 1
ATOM 1324 O O . SER A 1 172 ? -15.657 18.811 29.734 1.00 51.47 172 SER A O 1
ATOM 1326 N N . ALA A 1 173 ? -15.455 18.781 27.501 1.00 52.47 173 ALA A N 1
ATOM 1327 C CA . ALA A 1 173 ? -16.286 19.969 27.275 1.00 52.47 173 ALA A CA 1
ATOM 1328 C C . ALA A 1 173 ? -17.779 19.718 27.554 1.00 52.47 173 ALA A C 1
ATOM 1330 O O . ALA A 1 173 ? -18.437 20.561 28.157 1.00 52.47 173 ALA A O 1
ATOM 1331 N N . ILE A 1 174 ? -18.305 18.548 27.167 1.00 57.59 174 ILE A N 1
ATOM 1332 C CA . ILE A 1 174 ? -19.711 18.179 27.412 1.00 57.59 174 ILE A CA 1
ATOM 1333 C C . ILE A 1 174 ? -19.966 17.966 28.909 1.00 57.59 174 ILE A C 1
ATOM 1335 O O . ILE A 1 174 ? -20.985 18.419 29.422 1.00 57.59 174 ILE A O 1
ATOM 1339 N N . LEU A 1 175 ? -19.028 17.340 29.632 1.00 55.25 175 LEU A N 1
ATOM 1340 C CA . LEU A 1 175 ? -19.153 17.165 31.081 1.00 55.25 175 LEU A CA 1
ATOM 1341 C C . LEU A 1 175 ? -19.123 18.517 31.818 1.00 55.25 175 LEU A C 1
ATOM 1343 O O . LEU A 1 175 ? -19.920 18.727 32.729 1.00 55.25 175 LEU A O 1
ATOM 1347 N N . LEU A 1 176 ? -18.261 19.452 31.391 1.00 56.34 176 LEU A N 1
ATOM 1348 C CA . LEU A 1 176 ? -18.200 20.803 31.960 1.00 56.34 176 LEU A CA 1
ATOM 1349 C C . LEU A 1 176 ? -19.501 21.588 31.723 1.00 56.34 176 LEU A C 1
ATOM 1351 O O . LEU A 1 176 ? -19.986 22.258 32.629 1.00 56.34 176 LEU A O 1
ATOM 1355 N N . LEU A 1 177 ? -20.080 21.474 30.522 1.00 57.72 177 LEU A N 1
ATOM 1356 C CA . LEU A 1 177 ? -21.361 22.091 30.164 1.00 57.72 177 LEU A CA 1
ATOM 1357 C C . LEU A 1 177 ? -22.510 21.561 31.029 1.00 57.72 177 LEU A C 1
ATOM 1359 O O . LEU A 1 177 ? -23.276 22.362 31.551 1.00 57.72 177 LEU A O 1
ATOM 1363 N N . ILE A 1 178 ? -22.589 20.242 31.243 1.00 63.38 178 ILE A N 1
ATOM 1364 C CA . ILE A 1 178 ? -23.622 19.625 32.092 1.00 63.38 178 ILE A CA 1
ATOM 1365 C C . ILE A 1 178 ? -23.491 20.094 33.550 1.00 63.38 178 ILE A C 1
ATOM 1367 O O . ILE A 1 178 ? -24.500 20.410 34.181 1.00 63.38 178 ILE A O 1
ATOM 1371 N N . ILE A 1 179 ? -22.265 20.193 34.078 1.00 64.75 179 ILE A N 1
ATOM 1372 C CA . ILE A 1 179 ? -22.012 20.695 35.439 1.00 64.75 179 ILE A CA 1
ATOM 1373 C C . ILE A 1 179 ? -22.420 22.171 35.564 1.00 64.75 179 ILE A C 1
ATOM 1375 O O . ILE A 1 179 ? -23.082 22.540 36.532 1.00 64.75 179 ILE A O 1
ATOM 1379 N N . LEU A 1 180 ? -22.083 23.011 34.580 1.00 62.75 180 LEU A N 1
ATOM 1380 C CA . LEU A 1 180 ? -22.432 24.436 34.591 1.00 62.75 180 LEU A CA 1
ATOM 1381 C C . LEU A 1 180 ? -23.948 24.665 34.494 1.00 62.75 180 LEU A C 1
ATOM 1383 O O . LEU A 1 180 ? -24.479 25.478 35.246 1.00 62.75 180 LEU A O 1
ATOM 1387 N N . THR A 1 181 ? -24.658 23.914 33.645 1.00 63.31 181 THR A N 1
ATOM 1388 C CA . THR A 1 181 ? -26.127 24.002 33.549 1.00 63.31 181 THR A CA 1
ATOM 1389 C C . THR A 1 181 ? -26.844 23.407 34.763 1.00 63.31 181 THR A C 1
ATOM 1391 O O . THR A 1 181 ? -27.919 23.872 35.136 1.00 63.31 181 THR A O 1
ATOM 1394 N N . GLY A 1 182 ? -26.252 22.391 35.402 1.00 56.97 182 GLY A N 1
ATOM 1395 C CA . GLY A 1 182 ? -26.778 21.792 36.630 1.00 56.97 182 GLY A CA 1
ATOM 1396 C C . GLY A 1 182 ? -26.628 22.708 37.847 1.00 56.97 182 GLY A C 1
ATOM 1397 O O . GLY A 1 182 ? -27.533 22.781 38.671 1.00 56.97 182 GLY A O 1
ATOM 1398 N N . LEU A 1 183 ? -25.526 23.461 37.933 1.00 57.09 183 LEU A N 1
ATOM 1399 C CA . LEU A 1 183 ? -25.316 24.455 38.989 1.00 57.09 183 LEU A CA 1
ATOM 1400 C C . LEU A 1 183 ? -26.193 25.698 38.793 1.00 57.09 183 LEU A C 1
ATOM 1402 O O . LEU A 1 183 ? -26.745 26.197 39.767 1.00 57.09 183 LEU A O 1
ATOM 1406 N N . SER A 1 184 ? -26.405 26.167 37.558 1.00 56.25 184 SER A N 1
ATOM 1407 C CA . SER A 1 184 ? -27.302 27.308 37.303 1.00 56.25 184 SER A CA 1
ATOM 1408 C C . SER A 1 184 ? -28.773 27.013 37.614 1.00 56.25 184 SER A C 1
ATOM 1410 O O . SER A 1 184 ? -29.520 27.934 37.919 1.00 56.25 184 SER A O 1
ATOM 1412 N N . GLY A 1 185 ? -29.189 25.742 37.561 1.00 51.62 185 GLY A N 1
ATOM 1413 C CA . GLY A 1 185 ? -30.529 25.310 37.974 1.00 51.62 185 GLY A CA 1
ATOM 1414 C C . GLY A 1 185 ? -30.699 25.129 39.488 1.00 51.62 185 GLY A C 1
ATOM 1415 O O . GLY A 1 185 ? -31.817 24.928 39.941 1.00 51.62 185 GLY A O 1
ATOM 1416 N N . TYR A 1 186 ? -29.611 25.189 40.263 1.00 50.34 186 TYR A N 1
ATOM 1417 C CA . TYR A 1 186 ? -29.625 25.063 41.727 1.00 50.34 186 TYR A CA 1
ATOM 1418 C C . TYR A 1 186 ? -29.624 26.425 42.449 1.00 50.34 186 TYR A C 1
ATOM 1420 O O . TYR A 1 186 ? -29.825 26.475 43.660 1.00 50.34 186 TYR A O 1
ATOM 1428 N N . PHE A 1 187 ? -29.382 27.522 41.718 1.00 49.00 187 PHE A N 1
ATOM 1429 C CA . PHE A 1 187 ? -29.316 28.900 42.231 1.00 49.00 187 PHE A CA 1
ATOM 1430 C C . PHE A 1 187 ? -30.455 29.806 41.717 1.00 49.00 187 PHE A C 1
ATOM 1432 O O . PHE A 1 187 ? -30.331 31.030 41.781 1.00 49.00 187 PHE A O 1
ATOM 1439 N N . LEU A 1 188 ? -31.551 29.225 41.216 1.00 43.03 188 LEU A N 1
ATOM 1440 C CA . LEU A 1 188 ? -32.764 29.935 40.790 1.00 43.03 188 LEU A CA 1
ATOM 1441 C C . LEU A 1 188 ? -33.981 29.453 41.580 1.00 43.03 188 LEU A C 1
ATOM 1443 O O . LEU A 1 188 ? -34.114 28.219 41.736 1.00 43.03 188 LEU A O 1
#

Nearest PDB structures (foldseek):
  7v63-assembly1_B  TM=3.821E-01  e=1.478E-02  Homo sapiens

pLDDT: mean 71.73, std 15.96, range [38.72, 95.38]

Mean predicted aligned error: 16.74 Å